Protein 4LUK (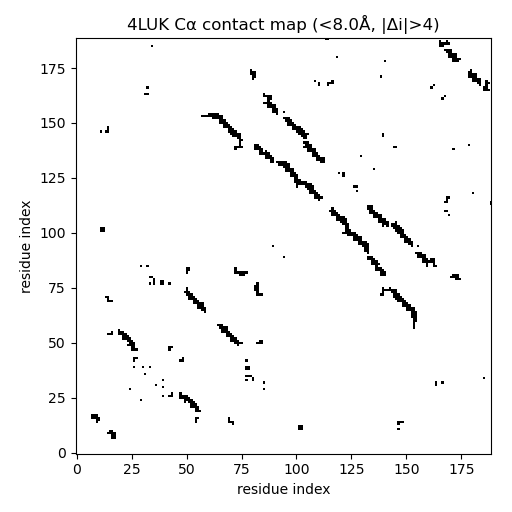pdb70)

Organism: Pyrococcus furiosus (strain ATCC 43587 / DSM 3638 / JCM 8422 / Vc1) (NCBI:txid186497)

Sequence (189 aa):
MYKEPFGVKVDFETGIIEGAKKSVRRLSDMEGYFVDERAWKELVEKEDPVVYEVYAVEQEEKEGDLNFATTVLYPGKVGKEFFFTKGHFHAKLDRAEVYVALKGKGGMLLQTPEGDAKWISMEPGTVVYVPAGWAHRTVNIGDEPFIFLAIYPADAGHDYGTIAEKGFSKIVIEENGEVKVVDNPRWKK

B-factor: mean 33.53, std 36.76, range [10.67, 333.86]

Secondary structure (DSSP, 8-state):
--PPP----B-TTT-PBTTPPEEEEEGGG-TT-SS-HHHHHHHHHHT--EEEEEEEE---S-TT-EEEEEEEE---EETTEEPB---BB-SSTT--EEEEEEESSEEEEEE-TT--EEEEEE-TT-EEEE-TT-EEEEEE-SSS-EEEEEEEETT---B-HHHHHH--SEEEEEETTEEEEEE-TT---

CATH classification: 2.60.120.10

Foldseek 3Di:
DDDDDDDWDADLVQRDIPPFDKDWDWLVNQQQADPPNVLSVVCCVVPRGTQKIKGKDADAADFPDKIKMKMWGAFDASVFFTRKDLKWAFPDQFWKKKKAWRAAWKWKWKAAPVQDIDIGTDHHGDMDIGGGRIIMMMGHPDNGITMMMMMIHNNRHTDSPSCSVANHQWTWGADPRDIDIGGDPSHDD

Radius of gyration: 16.39 Å; Cα contacts (8 Å, |Δi|>4): 456; chains: 1; bounding box: 48×34×36 Å

Solvent-accessible surface area: 10519 Å² total; per-residue (Å²): 205,192,112,140,116,118,77,53,150,37,67,117,111,59,0,79,1,106,88,23,190,113,48,55,49,96,0,47,65,0,128,31,30,2,46,61,100,207,18,33,147,122,39,36,149,176,116,28,21,33,0,12,14,30,11,35,26,100,41,149,133,107,142,71,31,106,11,44,8,0,13,7,0,66,46,24,82,2,36,110,7,12,7,6,18,47,2,26,17,17,63,87,145,94,45,33,12,56,16,40,2,27,78,15,134,1,0,0,2,2,4,26,75,126,9,93,40,117,68,48,62,0,98,81,61,41,90,3,140,0,42,45,27,64,0,2,9,2,1,0,44,16,133,117,40,0,3,4,31,8,52,20,24,11,12,2,31,91,44,92,46,54,3,52,141,90,16,1,12,62,14,5,4,55,54,153,68,99,64,66,53,50,101,15,100,117,48,188,130

Structure (mmCIF, N/CA/C/O backbone):
data_4LUK
#
_entry.id   4LUK
#
_cell.length_a   87.850
_cell.length_b   43.280
_cell.length_c   58.450
_cell.angle_alpha   90.00
_cell.angle_beta   122.90
_cell.angle_gamma   90.00
#
_symmetry.space_group_name_H-M   'C 1 2 1'
#
loop_
_entity.id
_entity.type
_entity.pdbx_description
1 polymer 'Glucose-6-phosphate isomerase'
2 non-polymer 'MANGANESE (II) ION'
3 non-polymer '5-PHOSPHOARABINONIC ACID'
4 non-polymer 1,2-ETHANEDIOL
5 water water
#
loop_
_atom_site.group_PDB
_atom_site.id
_atom_site.type_symbol
_atom_site.label_atom_id
_atom_site.label_alt_id
_atom_site.label_comp_id
_atom_site.label_asym_id
_atom_site.label_entity_id
_atom_site.label_seq_id
_atom_site.pdbx_PDB_ins_code
_atom_site.Cartn_x
_atom_site.Cartn_y
_atom_site.Cartn_z
_atom_site.occupancy
_atom_site.B_iso_or_equiv
_atom_site.auth_seq_id
_atom_site.auth_comp_id
_atom_site.auth_asym_id
_atom_site.auth_atom_id
_atom_site.pdbx_PDB_model_num
ATOM 1 N N . MET A 1 1 ? -20.260 0.861 0.943 1.00 133.01 1 MET A N 1
ATOM 2 C CA . MET A 1 1 ? -18.822 0.525 1.135 1.00 96.27 1 MET A CA 1
ATOM 3 C C . MET A 1 1 ? -17.908 1.628 0.592 1.00 99.36 1 MET A C 1
ATOM 4 O O . MET A 1 1 ? -16.816 1.353 0.095 1.00 142.93 1 MET A O 1
ATOM 9 N N . TYR A 1 2 ? -18.367 2.873 0.689 1.00 39.07 2 TYR A N 1
ATOM 10 C CA . TYR A 1 2 ? -17.572 4.030 0.275 1.00 31.29 2 TYR A CA 1
ATOM 11 C C . TYR A 1 2 ? -17.540 5.093 1.373 1.00 24.10 2 TYR A C 1
ATOM 12 O O . TYR A 1 2 ? -18.579 5.463 1.929 1.00 34.24 2 TYR A O 1
ATOM 21 N N . LYS A 1 3 ? -16.335 5.568 1.680 1.00 21.90 3 LYS A N 1
ATOM 22 C CA . LYS A 1 3 ? -16.138 6.638 2.647 1.00 23.03 3 LYS A CA 1
ATOM 23 C C . LYS A 1 3 ? -16.573 7.956 2.009 1.00 25.67 3 LYS A C 1
ATOM 24 O O . LYS A 1 3 ? -16.461 8.137 0.794 1.00 21.40 3 LYS A O 1
ATOM 30 N N . GLU A 1 4 ? -17.083 8.866 2.829 1.00 20.94 4 GLU A N 1
ATOM 31 C CA . GLU A 1 4 ? -17.570 10.149 2.336 1.00 21.66 4 GLU A CA 1
ATOM 32 C C . GLU A 1 4 ? -16.385 11.088 2.068 1.00 22.93 4 GLU A C 1
ATOM 33 O O . GLU A 1 4 ? -15.542 11.282 2.946 1.00 22.28 4 GLU A O 1
ATOM 39 N N . PRO A 1 5 ? -16.315 11.673 0.858 1.00 20.44 5 PRO A N 1
ATOM 40 C CA . PRO A 1 5 ? -15.320 12.713 0.615 1.00 18.11 5 PRO A CA 1
ATOM 41 C C . PRO A 1 5 ? -15.598 13.940 1.471 1.00 16.69 5 PRO A C 1
ATOM 42 O O . PRO A 1 5 ? -16.745 14.179 1.864 1.00 19.84 5 PRO A O 1
ATOM 46 N N . PHE A 1 6 ? -14.560 14.712 1.764 1.00 15.66 6 PHE A N 1
ATOM 47 C CA . PHE A 1 6 ? -14.745 15.943 2.515 1.00 17.86 6 PHE A CA 1
ATOM 48 C C . PHE A 1 6 ? -13.675 16.970 2.191 1.00 20.59 6 PHE A C 1
ATOM 49 O O . PHE A 1 6 ? -12.609 16.638 1.680 1.00 17.64 6 PHE A O 1
ATOM 57 N N . GLY A 1 7 ? -13.997 18.223 2.491 1.00 17.62 7 GLY A N 1
ATOM 58 C CA . GLY A 1 7 ? -13.067 19.333 2.400 1.00 18.66 7 GLY A CA 1
ATOM 59 C C . GLY A 1 7 ? -12.940 19.996 3.758 1.00 19.71 7 GLY A C 1
ATOM 60 O O . GLY A 1 7 ? -13.913 20.085 4.507 1.00 22.48 7 GLY A O 1
ATOM 61 N N . VAL A 1 8 ? -11.731 20.441 4.084 1.00 17.66 8 VAL A N 1
ATOM 62 C CA . VAL A 1 8 ? -11.488 21.178 5.319 1.00 16.78 8 VAL A CA 1
ATOM 63 C C . VAL A 1 8 ? -10.592 22.376 5.010 1.00 17.18 8 VAL A C 1
ATOM 64 O O . VAL A 1 8 ? -9.745 22.308 4.121 1.00 23.10 8 VAL A O 1
ATOM 68 N N . LYS A 1 9 ? -10.797 23.470 5.738 1.00 22.76 9 LYS A N 1
ATOM 69 C CA . LYS A 1 9 ? -10.055 24.701 5.511 1.00 19.68 9 LYS A CA 1
ATOM 70 C C . LYS A 1 9 ? -8.768 24.689 6.336 1.00 20.05 9 LYS A C 1
ATOM 71 O O . LYS A 1 9 ? -8.792 24.419 7.539 1.00 23.72 9 LYS A O 1
ATOM 77 N N . VAL A 1 10 ? -7.652 24.959 5.667 1.00 18.90 10 VAL A N 1
ATOM 78 C CA . VAL A 1 10 ? -6.355 25.133 6.310 1.00 17.92 10 VAL A CA 1
ATOM 79 C C . VAL A 1 10 ? -5.935 26.589 6.116 1.00 19.93 10 VAL A C 1
ATOM 80 O O . VAL A 1 10 ? -5.953 27.103 4.993 1.00 25.79 10 VAL A O 1
ATOM 84 N N . ASP A 1 11 ? -5.568 27.248 7.211 1.00 17.47 11 ASP A N 1
ATOM 85 C CA . ASP A 1 11 ? -5.093 28.623 7.160 1.00 20.76 11 ASP A CA 1
ATOM 86 C C . ASP A 1 11 ? -3.572 28.548 7.003 1.00 19.82 11 ASP A C 1
ATOM 87 O O . ASP A 1 11 ? -2.871 28.100 7.909 1.00 19.90 11 ASP A O 1
ATOM 92 N N . PHE A 1 12 ? -3.078 28.964 5.838 1.00 20.96 12 PHE A N 1
ATOM 93 C CA . PHE A 1 12 ? -1.643 28.914 5.518 1.00 23.27 12 PHE A CA 1
ATOM 94 C C . PHE A 1 12 ? -0.826 29.911 6.339 1.00 22.33 12 PHE A C 1
ATOM 95 O O . PHE A 1 12 ? 0.389 29.771 6.452 1.00 26.32 12 PHE A O 1
ATOM 103 N N . GLU A 1 13 ? -1.490 30.918 6.899 1.00 18.48 13 GLU A N 1
ATOM 104 C CA . GLU A 1 13 ? -0.817 31.941 7.702 1.00 23.28 13 GLU A CA 1
ATOM 105 C C . GLU A 1 13 ? -0.545 31.469 9.133 1.00 22.18 13 GLU A C 1
ATOM 106 O O . GLU A 1 13 ? 0.423 31.907 9.760 1.00 27.62 13 GLU A O 1
ATOM 112 N N . THR A 1 14 ? -1.398 30.575 9.633 1.00 19.73 14 THR A N 1
ATOM 113 C CA . THR A 1 14 ? -1.338 30.110 11.023 1.00 22.72 14 THR A CA 1
ATOM 114 C C . THR A 1 14 ? -1.093 28.612 11.180 1.00 22.21 14 THR A C 1
ATOM 115 O O . THR A 1 14 ? -0.729 28.164 12.267 1.00 23.96 14 THR A O 1
ATOM 119 N N . GLY A 1 15 ? -1.332 27.838 10.123 1.00 20.20 15 GLY A N 1
ATOM 120 C CA . GLY A 1 15 ? -1.220 26.384 10.191 1.00 17.94 15 GLY A CA 1
ATOM 121 C C . GLY A 1 15 ? -2.453 25.696 10.756 1.00 17.47 15 GLY A C 1
ATOM 122 O O . GLY A 1 15 ? -2.520 24.472 10.780 1.00 19.42 15 GLY A O 1
ATOM 123 N N . ILE A 1 16 ? -3.440 26.473 11.198 1.00 17.48 16 ILE A N 1
ATOM 124 C CA . ILE A 1 16 ? -4.607 25.905 11.866 1.00 16.95 16 ILE A CA 1
ATOM 125 C C . ILE A 1 16 ? -5.534 25.220 10.857 1.00 22.03 16 ILE A C 1
ATOM 126 O O . ILE A 1 16 ? -5.943 25.829 9.866 1.00 19.20 16 ILE A O 1
ATOM 131 N N . ILE A 1 17 ? -5.832 23.945 11.105 1.00 19.86 17 ILE A N 1
ATOM 132 C CA . ILE A 1 17 ? -6.846 23.217 10.345 1.00 24.77 17 ILE A CA 1
ATOM 133 C C . ILE A 1 17 ? -8.136 23.279 11.146 1.00 25.65 17 ILE A C 1
ATOM 134 O O . ILE A 1 17 ? -8.168 22.827 12.289 1.00 23.67 17 ILE A O 1
ATOM 139 N N . GLU A 1 18 ? -9.187 23.851 10.555 1.00 30.10 18 GLU A N 1
ATOM 140 C CA . GLU A 1 18 ? -10.475 24.005 11.245 1.00 38.26 18 GLU A CA 1
ATOM 141 C C . GLU A 1 18 ? -11.015 22.653 11.703 1.00 125.96 18 GLU A C 1
ATOM 142 O O . GLU A 1 18 ? -11.038 21.696 10.931 1.00 34.51 18 GLU A O 1
ATOM 148 N N . GLY A 1 19 ? -11.418 22.575 12.969 1.00 57.67 19 GLY A N 1
ATOM 149 C CA . GLY A 1 19 ? -12.027 21.363 13.513 1.00 93.78 19 GLY A CA 1
ATOM 150 C C . GLY A 1 19 ? -11.066 20.294 14.013 1.00 97.06 19 GLY A C 1
ATOM 151 O O . GLY A 1 19 ? -11.494 19.360 14.689 1.00 61.76 19 GLY A O 1
ATOM 152 N N . ALA A 1 20 ? -9.780 20.408 13.683 1.00 41.36 20 ALA A N 1
ATOM 153 C CA . ALA A 1 20 ? -8.776 19.475 14.191 1.00 191.06 20 ALA A CA 1
ATOM 154 C C . ALA A 1 20 ? -8.279 19.959 15.551 1.00 109.63 20 ALA A C 1
ATOM 155 O O . ALA A 1 20 ? -8.135 21.164 15.782 1.00 43.08 20 ALA A O 1
ATOM 157 N N . LYS A 1 21 ? -8.037 19.012 16.455 1.00 30.67 21 LYS A N 1
ATOM 158 C CA . LYS A 1 21 ? -7.530 19.325 17.795 1.00 50.00 21 LYS A CA 1
ATOM 159 C C . LYS A 1 21 ? -6.020 19.585 17.789 1.00 33.50 21 LYS A C 1
ATOM 160 O O . LYS A 1 21 ? -5.245 18.814 17.221 1.00 45.11 21 LYS A O 1
ATOM 166 N N . LYS A 1 22 ? -5.625 20.670 18.453 1.00 28.90 22 LYS A N 1
ATOM 167 C CA . LYS A 1 22 ? -4.232 21.079 18.583 1.00 25.20 22 LYS A CA 1
ATOM 168 C C . LYS A 1 22 ? -3.501 20.129 19.530 1.00 288.09 22 LYS A C 1
ATOM 169 O O . LYS A 1 22 ? -3.853 20.038 20.705 1.00 47.65 22 LYS A O 1
ATOM 175 N N . SER A 1 23 ? -2.511 19.406 19.006 1.00 32.54 23 SER A N 1
ATOM 176 C CA . SER A 1 23 ? -1.583 18.625 19.835 1.00 23.26 23 SER A CA 1
ATOM 177 C C . SER A 1 23 ? -0.333 19.471 20.084 1.00 19.68 23 SER A C 1
ATOM 178 O O . SER A 1 23 ? 0.286 19.943 19.141 1.00 23.14 23 SER A O 1
ATOM 181 N N . VAL A 1 24 ? 0.025 19.660 21.355 1.00 22.57 24 VAL A N 1
ATOM 182 C CA . VAL A 1 24 ? 1.082 20.598 21.746 1.00 22.50 24 VAL A CA 1
ATOM 183 C C . VAL A 1 24 ? 2.306 19.869 22.294 1.00 22.50 24 VAL A C 1
ATOM 184 O O . VAL A 1 24 ? 2.183 19.022 23.177 1.00 25.92 24 VAL A O 1
ATOM 188 N N . ARG A 1 25 ? 3.482 20.193 21.753 1.00 17.40 25 ARG A N 1
ATOM 189 C CA . ARG A 1 25 ? 4.744 19.638 22.236 1.00 22.99 25 ARG A CA 1
ATOM 190 C C . ARG A 1 25 ? 5.564 20.739 22.909 1.00 14.12 25 ARG A C 1
ATOM 191 O O . ARG A 1 25 ? 6.093 21.636 22.239 1.00 16.02 25 ARG A O 1
ATOM 199 N N . ARG A 1 26 ? 5.650 20.670 24.239 1.00 17.64 26 ARG A N 1
ATOM 200 C CA . ARG A 1 26 ? 6.459 21.609 25.021 1.00 16.84 26 ARG A CA 1
ATOM 201 C C . ARG A 1 26 ? 7.877 21.079 25.140 1.00 15.22 26 ARG A C 1
ATOM 202 O O . ARG A 1 26 ? 8.121 19.896 24.934 1.00 15.30 26 ARG A O 1
ATOM 210 N N . LEU A 1 27 ? 8.806 21.947 25.509 1.00 16.02 27 LEU A N 1
ATOM 211 C CA . LEU A 1 27 ? 10.204 21.556 25.652 1.00 14.82 27 LEU A CA 1
ATOM 212 C C . LEU A 1 27 ? 10.341 20.433 26.684 1.00 12.77 27 LEU A C 1
ATOM 213 O O . LEU A 1 27 ? 11.165 19.510 26.525 1.00 16.49 27 LEU A O 1
ATOM 218 N N . SER A 1 28 ? 9.499 20.484 27.715 1.00 15.32 28 SER A N 1
ATOM 219 C CA . SER A 1 28 ? 9.496 19.463 28.759 1.00 14.83 28 SER A CA 1
ATOM 220 C C . SER A 1 28 ? 9.078 18.084 28.245 1.00 15.33 28 SER A C 1
ATOM 221 O O . SER A 1 28 ? 9.337 17.073 28.901 1.00 22.28 28 SER A O 1
ATOM 224 N N . ASP A 1 29 ? 8.426 18.045 27.080 1.00 16.45 29 ASP A N 1
ATOM 225 C CA . ASP A 1 29 ? 8.049 16.791 26.432 1.00 17.67 29 ASP A CA 1
ATOM 226 C C . ASP A 1 29 ? 9.191 16.205 25.600 1.00 19.09 29 ASP A C 1
ATOM 227 O O . ASP A 1 29 ? 9.012 15.183 24.944 1.00 21.15 29 ASP A O 1
ATOM 232 N N . MET A 1 30 ? 10.362 16.844 25.630 1.00 15.07 30 MET A N 1
ATOM 233 C CA . MET A 1 30 ? 11.474 16.469 24.764 1.00 18.63 30 MET A CA 1
ATOM 234 C C . MET A 1 30 ? 12.765 16.247 25.554 1.00 19.92 30 MET A C 1
ATOM 235 O O . MET A 1 30 ? 13.857 16.605 25.096 1.00 18.04 30 MET A O 1
ATOM 240 N N . GLU A 1 31 ? 12.649 15.623 26.724 1.00 18.15 31 GLU A N 1
ATOM 241 C CA . GLU A 1 31 ? 13.833 15.285 27.509 1.00 18.16 31 GLU A CA 1
ATOM 242 C C . GLU A 1 31 ? 14.708 14.307 26.720 1.00 18.84 31 GLU A C 1
ATOM 243 O O . GLU A 1 31 ? 14.202 13.370 26.101 1.00 19.56 31 GLU A O 1
ATOM 249 N N . GLY A 1 32 ? 16.016 14.552 26.727 1.00 20.61 32 GLY A N 1
ATOM 250 C CA . GLY A 1 32 ? 16.979 13.670 26.070 1.00 28.46 32 GLY A CA 1
ATOM 251 C C . GLY A 1 32 ? 17.101 13.850 24.566 1.00 20.26 32 GLY A C 1
ATOM 252 O O . GLY A 1 32 ? 17.743 13.040 23.899 1.00 30.94 32 GLY A O 1
ATOM 253 N N . TYR A 1 33 ? 16.508 14.916 24.031 1.00 16.87 33 TYR A N 1
ATOM 254 C CA . TYR A 1 33 ? 16.528 15.176 22.584 1.00 18.28 33 TYR A CA 1
ATOM 255 C C . TYR A 1 33 ? 17.626 16.135 22.150 1.00 15.71 33 TYR A C 1
ATOM 256 O O . TYR A 1 33 ? 18.194 15.965 21.075 1.00 18.38 33 TYR A O 1
ATOM 265 N N . PHE A 1 34 ? 17.903 17.141 22.978 1.00 19.47 34 PHE A N 1
ATOM 266 C CA . PHE A 1 34 ? 18.894 18.171 22.660 1.00 22.31 34 PHE A CA 1
ATOM 267 C C . PHE A 1 34 ? 20.258 17.866 23.281 1.00 18.25 34 PHE A C 1
ATOM 268 O O . PHE A 1 34 ? 20.353 17.254 24.358 1.00 21.73 34 PHE A O 1
ATOM 276 N N . VAL A 1 35 ? 21.312 18.294 22.590 1.00 21.12 35 VAL A N 1
ATOM 277 C CA . VAL A 1 35 ? 22.686 18.042 23.037 1.00 21.73 35 VAL A CA 1
ATOM 278 C C . VAL A 1 35 ? 22.991 18.719 24.377 1.00 24.24 35 VAL A C 1
ATOM 279 O O . VAL A 1 35 ? 23.558 18.096 25.271 1.00 21.87 35 VAL A O 1
ATOM 283 N N . ASP A 1 36 ? 22.612 19.988 24.510 1.00 20.47 36 ASP A N 1
ATOM 284 C CA . ASP A 1 36 ? 22.902 20.754 25.726 1.00 17.25 36 ASP A CA 1
ATOM 285 C C . ASP A 1 36 ? 21.805 20.521 26.765 1.00 19.07 36 ASP A C 1
ATOM 286 O O . ASP A 1 36 ? 20.811 21.249 26.822 1.00 18.90 36 ASP A O 1
ATOM 291 N N . GLU A 1 37 ? 21.995 19.496 27.589 1.00 18.40 37 GLU A N 1
ATOM 292 C CA . GLU A 1 37 ? 20.988 19.107 28.580 1.00 21.58 37 GLU A CA 1
ATOM 293 C C . GLU A 1 37 ? 20.833 20.153 29.682 1.00 19.03 37 GLU A C 1
ATOM 294 O O . GLU A 1 37 ? 19.735 20.339 30.218 1.00 19.78 37 GLU A O 1
ATOM 300 N N . ARG A 1 38 ? 21.928 20.833 30.019 1.00 19.53 38 ARG A N 1
ATOM 301 C CA . ARG A 1 38 ? 21.884 21.919 31.005 1.00 23.70 38 ARG A CA 1
ATOM 302 C C . ARG A 1 38 ? 21.047 23.095 30.502 1.00 19.87 38 ARG A C 1
ATOM 303 O O . ARG A 1 38 ? 20.256 23.667 31.252 1.00 21.71 38 ARG A O 1
ATOM 311 N N . ALA A 1 39 ? 21.212 23.433 29.226 1.00 20.22 39 ALA A N 1
ATOM 312 C CA . ALA A 1 39 ? 20.404 24.473 28.592 1.00 17.65 39 ALA A CA 1
ATOM 313 C C . ALA A 1 39 ? 18.936 24.052 28.523 1.00 19.10 39 ALA A C 1
ATOM 314 O O . ALA A 1 39 ? 18.040 24.864 28.730 1.00 19.46 39 ALA A O 1
ATOM 316 N N . TRP A 1 40 ? 18.701 22.776 28.233 1.00 17.12 40 TRP A N 1
ATOM 317 C CA . TRP A 1 40 ? 17.343 22.231 28.200 1.00 18.72 40 TRP A CA 1
ATOM 318 C C . TRP A 1 40 ? 16.665 22.387 29.560 1.00 16.65 40 TRP A C 1
ATOM 319 O O . TRP A 1 40 ? 15.547 22.893 29.649 1.00 16.56 40 TRP A O 1
ATOM 330 N N . LYS A 1 41 ? 17.350 21.942 30.612 1.00 18.67 41 LYS A N 1
ATOM 331 C CA . LYS A 1 41 ? 16.816 22.012 31.973 1.00 20.33 41 LYS A CA 1
ATOM 332 C C . LYS A 1 41 ? 16.506 23.456 32.364 1.00 19.61 41 LYS A C 1
ATOM 333 O O . LYS A 1 41 ? 15.440 23.743 32.901 1.00 22.48 41 LYS A O 1
ATOM 339 N N . GLU A 1 42 ? 17.448 24.351 32.079 1.00 19.68 42 GLU A N 1
ATOM 340 C CA . GLU A 1 42 ? 17.314 25.776 32.361 1.00 20.42 42 GLU A CA 1
ATOM 341 C C . GLU A 1 42 ? 16.084 26.396 31.687 1.00 19.73 42 GLU A C 1
ATOM 342 O O . GLU A 1 42 ? 15.319 27.133 32.323 1.00 20.66 42 GLU A O 1
ATOM 348 N N . LEU A 1 43 ? 15.891 26.090 30.405 1.00 16.15 43 LEU A N 1
ATOM 349 C CA . LEU A 1 43 ? 14.794 26.676 29.641 1.00 17.78 43 LEU A CA 1
ATOM 350 C C . LEU A 1 43 ? 13.454 26.080 30.056 1.00 20.63 43 LEU A C 1
ATOM 351 O O . LEU A 1 43 ? 12.453 26.791 30.088 1.00 17.26 43 LEU A O 1
ATOM 356 N N . VAL A 1 44 ? 13.433 24.787 30.380 1.00 15.42 44 VAL A N 1
ATOM 357 C CA . VAL A 1 44 ? 12.224 24.162 30.924 1.00 14.86 44 VAL A CA 1
ATOM 358 C C . VAL A 1 44 ? 11.839 24.816 32.265 1.00 15.02 44 VAL A C 1
ATOM 359 O O . VAL A 1 44 ? 10.679 25.176 32.487 1.00 16.68 44 VAL A O 1
ATOM 363 N N . GLU A 1 45 ? 12.819 24.973 33.149 1.00 16.36 45 GLU A N 1
ATOM 364 C CA . GLU A 1 45 ? 12.580 25.582 34.456 1.00 19.43 45 GLU A CA 1
ATOM 365 C C . GLU A 1 45 ? 12.026 27.007 34.325 1.00 20.48 45 GLU A C 1
ATOM 366 O O . GLU A 1 45 ? 11.038 27.367 34.981 1.00 17.20 45 GLU A O 1
ATOM 372 N N . LYS A 1 46 ? 12.649 27.798 33.458 1.00 18.76 46 LYS A N 1
ATOM 373 C CA . LYS A 1 46 ? 12.349 29.224 33.350 1.00 19.66 46 LYS A CA 1
ATOM 374 C C . LYS A 1 46 ? 11.031 29.502 32.628 1.00 21.91 46 LYS A C 1
ATOM 375 O O . LYS A 1 46 ? 10.337 30.458 32.958 1.00 23.35 46 LYS A O 1
ATOM 381 N N . GLU A 1 47 ? 10.688 28.656 31.659 1.00 18.43 47 GLU A N 1
ATOM 382 C CA . GLU A 1 47 ? 9.581 28.946 30.748 1.00 21.36 47 GLU A CA 1
ATOM 383 C C . GLU A 1 47 ? 8.813 27.707 30.277 1.00 17.78 47 GLU A C 1
ATOM 384 O O . GLU A 1 47 ? 7.576 27.721 30.228 1.00 21.62 47 GLU A O 1
ATOM 390 N N . ASP A 1 48 ? 9.545 26.654 29.919 1.00 21.37 48 ASP A N 1
ATOM 391 C CA . ASP A 1 48 ? 8.976 25.476 29.261 1.00 16.66 48 ASP A CA 1
ATOM 392 C C . ASP A 1 48 ? 8.099 25.876 28.062 1.00 14.56 48 ASP A C 1
ATOM 393 O O . ASP A 1 48 ? 6.878 25.675 28.072 1.00 16.79 48 ASP A O 1
ATOM 398 N N . PRO A 1 49 ? 8.719 26.486 27.042 1.00 15.87 49 PRO A N 1
ATOM 399 C CA . PRO A 1 49 ? 7.970 26.959 25.881 1.00 20.19 49 PRO A CA 1
ATOM 400 C C . PRO A 1 49 ? 7.422 25.839 25.008 1.00 16.89 49 PRO A C 1
ATOM 401 O O . PRO A 1 49 ? 7.928 24.708 25.025 1.00 16.87 49 PRO A O 1
ATOM 405 N N . VAL A 1 50 ? 6.385 26.167 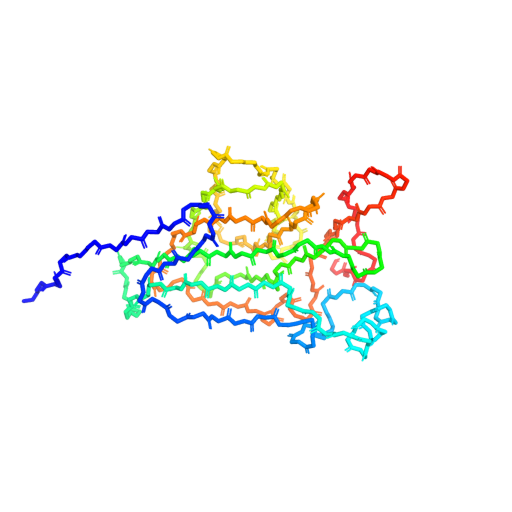24.243 1.00 19.54 50 VAL A N 1
ATOM 406 C CA . VAL A 1 50 ? 5.907 25.282 23.188 1.00 13.69 50 VAL A CA 1
ATOM 407 C C . VAL A 1 50 ? 6.982 25.249 22.103 1.00 14.15 50 VAL A C 1
ATOM 408 O O . VAL A 1 50 ? 7.445 26.304 21.639 1.00 16.90 50 VAL A O 1
ATOM 412 N N . VAL A 1 51 ? 7.412 24.042 21.740 1.00 14.21 51 VAL A N 1
ATOM 413 C CA . VAL A 1 51 ? 8.365 23.857 20.647 1.00 13.96 51 VAL A CA 1
ATOM 414 C C . VAL A 1 51 ? 7.584 23.722 19.334 1.00 17.40 51 VAL A C 1
ATOM 415 O O . VAL A 1 51 ? 7.905 24.367 18.342 1.00 17.30 51 VAL A O 1
ATOM 419 N N . TYR A 1 52 ? 6.536 22.907 19.339 1.00 13.83 52 TYR A N 1
ATOM 420 C CA . TYR A 1 52 ? 5.671 22.802 18.167 1.00 15.65 52 TYR A CA 1
ATOM 421 C C . TYR A 1 52 ? 4.262 22.317 18.466 1.00 12.60 52 TYR A C 1
ATOM 422 O O . TYR A 1 52 ? 4.008 21.674 19.492 1.00 17.30 52 TYR A O 1
ATOM 431 N N . GLU A 1 53 ? 3.359 22.648 17.545 1.00 16.16 53 GLU A N 1
ATOM 432 C CA . GLU A 1 53 ? 1.963 22.227 17.596 1.00 17.63 53 GLU A CA 1
ATOM 433 C C . GLU A 1 53 ? 1.641 21.494 16.299 1.00 12.72 53 GLU A C 1
ATOM 434 O O . GLU A 1 53 ? 2.137 21.861 15.236 1.00 16.59 53 GLU A O 1
ATOM 440 N N . VAL A 1 54 ? 0.812 20.458 16.400 1.00 15.49 54 VAL A N 1
ATOM 441 C CA . VAL A 1 54 ? 0.376 19.694 15.238 1.00 12.41 54 VAL A CA 1
ATOM 442 C C . VAL A 1 54 ? -1.158 19.683 15.152 1.00 14.48 54 VAL A C 1
ATOM 443 O O . VAL A 1 54 ? -1.837 19.519 16.164 1.00 18.05 54 VAL A O 1
ATOM 447 N N . TYR A 1 55 ? -1.679 19.871 13.939 1.00 16.10 55 TYR A N 1
ATOM 448 C CA . TYR A 1 55 ? -3.107 19.718 13.649 1.00 14.37 55 TYR A CA 1
ATOM 449 C C . TYR A 1 55 ? -3.218 18.578 12.642 1.00 14.87 55 TYR A C 1
ATOM 450 O O . TYR A 1 55 ? -2.725 18.697 11.527 1.00 19.03 55 TYR A O 1
ATOM 459 N N . ALA A 1 56 ? -3.851 17.475 13.035 1.00 14.54 56 ALA A N 1
ATOM 460 C CA . ALA A 1 56 ? -3.865 16.273 12.204 1.00 15.61 56 ALA A CA 1
ATOM 461 C C . ALA A 1 56 ? -5.282 15.867 11.831 1.00 14.77 56 ALA A C 1
ATOM 462 O O . ALA A 1 56 ? -6.201 15.926 12.655 1.00 19.93 56 ALA A O 1
ATOM 464 N N . VAL A 1 57 ? -5.433 15.457 10.571 1.00 17.56 57 VAL A N 1
ATOM 465 C CA . VAL A 1 57 ? -6.674 14.891 10.058 1.00 15.58 57 VAL A CA 1
ATOM 466 C C . VAL A 1 57 ? -6.328 13.493 9.575 1.00 14.98 57 VAL A C 1
ATOM 467 O O . VAL A 1 57 ? -5.753 13.311 8.492 1.00 18.07 57 VAL A O 1
ATOM 471 N N . GLU A 1 58 ? -6.655 12.510 10.404 1.00 21.41 58 GLU A N 1
ATOM 472 C CA . GLU A 1 58 ? -6.166 11.153 10.222 1.00 20.55 58 GLU A CA 1
ATOM 473 C C . GLU A 1 58 ? -7.296 10.145 10.032 1.00 20.11 58 GLU A C 1
ATOM 474 O O . GLU A 1 58 ? -8.373 10.258 10.637 1.00 21.66 58 GLU A O 1
ATOM 480 N N . GLN A 1 59 ? -7.046 9.183 9.150 1.00 20.65 59 GLN A N 1
ATOM 481 C CA . GLN A 1 59 ? -7.985 8.107 8.884 1.00 23.46 59 GLN A CA 1
ATOM 482 C C . GLN A 1 59 ? -7.565 6.881 9.664 1.00 19.44 59 GLN A C 1
ATOM 483 O O . GLN A 1 59 ? -6.439 6.784 10.141 1.00 26.03 59 GLN A O 1
ATOM 489 N N . GLU A 1 60 ? -8.489 5.947 9.811 1.00 20.90 60 GLU A N 1
ATOM 490 C CA . GLU A 1 60 ? -8.173 4.663 10.411 1.00 20.74 60 GLU A CA 1
ATOM 491 C C . GLU A 1 60 ? -7.056 4.013 9.606 1.00 22.98 60 GLU A C 1
ATOM 492 O O . GLU A 1 60 ? -7.012 4.149 8.382 1.00 22.39 60 GLU A O 1
ATOM 498 N N . GLU A 1 61 ? -6.160 3.316 10.303 1.00 22.07 61 GLU A N 1
ATOM 499 C CA . GLU A 1 61 ? -5.072 2.590 9.661 1.00 24.50 61 GLU A CA 1
ATOM 500 C C . GLU A 1 61 ? -5.637 1.656 8.597 1.00 26.18 61 GLU A C 1
ATOM 501 O O . GLU A 1 61 ? -6.396 0.736 8.903 1.00 30.68 61 GLU A O 1
ATOM 507 N N . LYS A 1 62 ? -5.283 1.930 7.346 1.00 23.49 62 LYS A N 1
ATOM 508 C CA . LYS A 1 62 ? -5.741 1.140 6.206 1.00 26.93 62 LYS A CA 1
ATOM 509 C C . LYS A 1 62 ? -4.813 1.393 5.023 1.00 22.87 62 LYS A C 1
ATOM 510 O O . LYS A 1 62 ? -4.488 2.543 4.716 1.00 21.36 62 LYS A O 1
ATOM 516 N N . GLU A 1 63 ? -4.378 0.319 4.373 1.00 23.54 63 GLU A N 1
ATOM 517 C CA . GLU A 1 63 ? -3.491 0.425 3.222 1.00 23.38 63 GLU A CA 1
ATOM 518 C C . GLU A 1 63 ? -4.173 1.231 2.122 1.00 19.01 63 GLU A C 1
ATOM 519 O O . GLU A 1 63 ? -5.348 0.999 1.806 1.00 20.42 63 GLU A O 1
ATOM 525 N N . GLY A 1 64 ? -3.439 2.185 1.554 1.00 20.07 64 GLY A N 1
ATOM 526 C CA . GLY A 1 64 ? -3.969 3.005 0.469 1.00 17.56 64 GLY A CA 1
ATOM 527 C C . GLY A 1 64 ? -4.583 4.337 0.871 1.00 19.03 64 GLY A C 1
ATOM 528 O O . GLY A 1 64 ? -4.784 5.212 0.019 1.00 16.99 64 GLY A O 1
ATOM 529 N N . ASP A 1 65 ? -4.877 4.498 2.160 1.00 15.28 65 ASP A N 1
ATOM 530 C CA . ASP A 1 65 ? -5.513 5.718 2.666 1.00 17.75 65 ASP A CA 1
ATOM 531 C C . ASP A 1 65 ? -4.439 6.724 3.033 1.00 13.34 65 ASP A C 1
ATOM 532 O O . ASP A 1 65 ? -3.277 6.370 3.204 1.00 16.69 65 ASP A O 1
ATOM 537 N N . LEU A 1 66 ? -4.844 7.982 3.147 1.00 13.14 66 LEU A N 1
ATOM 538 C CA . LEU A 1 66 ? -3.916 9.085 3.379 1.00 15.32 66 LEU A CA 1
ATOM 539 C C . LEU A 1 66 ? -4.340 9.950 4.555 1.00 14.35 66 LEU A C 1
ATOM 540 O O . LEU A 1 66 ? -5.528 10.239 4.739 1.00 15.97 66 LEU A O 1
ATOM 545 N N . ASN A 1 67 ? -3.350 10.345 5.351 1.00 16.27 67 ASN A N 1
ATOM 546 C CA . ASN A 1 67 ? -3.516 11.347 6.393 1.00 14.26 67 ASN A CA 1
ATOM 547 C C . ASN A 1 67 ? -2.878 12.651 5.967 1.00 12.48 67 ASN A C 1
ATOM 548 O O . ASN A 1 67 ? -2.018 12.666 5.087 1.00 14.30 67 ASN A O 1
ATOM 553 N N . PHE A 1 68 ? -3.291 13.746 6.597 1.00 13.19 68 PHE A N 1
ATOM 554 C CA . PHE A 1 68 ? -2.548 14.984 6.467 1.00 13.66 68 PHE A CA 1
ATOM 555 C C . PHE A 1 68 ? -2.533 15.748 7.780 1.00 11.98 68 PHE A C 1
ATOM 556 O O . PHE A 1 68 ? -3.402 15.569 8.640 1.00 13.41 68 PHE A O 1
ATOM 564 N N . ALA A 1 69 ? -1.521 16.592 7.936 1.00 14.19 69 ALA A N 1
ATOM 565 C CA . ALA A 1 69 ? -1.330 17.318 9.177 1.00 12.81 69 ALA A CA 1
ATOM 566 C C . ALA A 1 69 ? -0.450 18.527 8.951 1.00 11.14 69 ALA A C 1
ATOM 567 O O . ALA A 1 69 ? 0.522 18.466 8.199 1.00 13.95 69 ALA A O 1
ATOM 569 N N . THR A 1 70 ? -0.768 19.615 9.638 1.00 13.26 70 THR A N 1
ATOM 570 C CA . THR A 1 70 ? 0.127 20.761 9.687 1.00 12.48 70 THR A CA 1
ATOM 571 C C . THR A 1 70 ? 0.921 20.759 10.987 1.00 12.13 70 THR A C 1
ATOM 572 O O . THR A 1 70 ? 0.457 20.260 12.014 1.00 14.37 70 THR A O 1
ATOM 576 N N . THR A 1 71 ? 2.125 21.321 10.913 1.00 13.77 71 THR A N 1
ATOM 577 C CA . THR A 1 71 ? 2.944 21.579 12.086 1.00 13.98 71 THR A CA 1
ATOM 578 C C . THR A 1 71 ? 3.271 23.058 12.118 1.00 20.63 71 THR A C 1
ATOM 579 O O . THR A 1 71 ? 3.578 23.650 11.082 1.00 14.87 71 THR A O 1
ATOM 583 N N . VAL A 1 72 ? 3.211 23.634 13.315 1.00 13.13 72 VAL A N 1
ATOM 584 C CA . VAL A 1 72 ? 3.693 24.986 13.567 1.00 15.28 72 VAL A CA 1
ATOM 585 C C . VAL A 1 72 ? 4.901 24.798 14.473 1.00 13.60 72 VAL A C 1
ATOM 586 O O . VAL A 1 72 ? 4.751 24.495 15.655 1.00 16.11 72 VAL A O 1
ATOM 590 N N . LEU A 1 73 ? 6.091 24.950 13.898 1.00 14.68 73 LEU A N 1
ATOM 591 C CA . LEU A 1 73 ? 7.341 24.783 14.640 1.00 15.39 73 LEU A CA 1
ATOM 592 C C . LEU A 1 73 ? 7.835 26.168 15.034 1.00 14.90 73 LEU A C 1
ATOM 593 O O . LEU A 1 73 ? 8.210 26.981 14.185 1.00 16.70 73 LEU A O 1
ATOM 598 N N . TYR A 1 74 ? 7.813 26.435 16.335 1.00 15.64 74 TYR A N 1
ATOM 599 C CA . TYR A 1 74 ? 8.092 27.769 16.849 1.00 19.75 74 TYR A CA 1
ATOM 600 C C . TYR A 1 74 ? 9.586 28.060 16.830 1.00 16.28 74 TYR A C 1
ATOM 601 O O . TYR A 1 74 ? 10.397 27.131 16.870 1.00 16.45 74 TYR A O 1
ATOM 610 N N . PRO A 1 75 ? 9.955 29.348 16.735 1.00 19.43 75 PRO A N 1
ATOM 611 C CA . PRO A 1 75 ? 11.364 29.700 16.708 1.00 20.20 75 PRO A CA 1
ATOM 612 C C . PRO A 1 75 ? 11.989 29.599 18.097 1.00 16.75 75 PRO A C 1
ATOM 613 O O . PRO A 1 75 ? 11.327 29.858 19.102 1.00 20.49 75 PRO A O 1
ATOM 617 N N . GLY A 1 76 ? 13.253 29.198 18.145 1.00 18.18 76 GLY A N 1
ATOM 618 C CA . GLY A 1 76 ? 13.960 29.105 19.411 1.00 16.55 76 GLY A CA 1
ATOM 619 C C . GLY A 1 76 ? 15.221 28.284 19.303 1.00 16.43 76 GLY A C 1
ATOM 620 O O . GLY A 1 76 ? 15.478 27.659 18.271 1.00 18.95 76 GLY A O 1
ATOM 621 N N . LYS A 1 77 ? 16.009 28.305 20.376 1.00 20.24 77 LYS A N 1
ATOM 622 C CA . LYS A 1 77 ? 17.214 27.492 20.480 1.00 18.71 77 LYS A CA 1
ATOM 623 C C . LYS A 1 77 ? 17.318 26.877 21.868 1.00 17.97 77 LYS A C 1
ATOM 624 O O . LYS A 1 77 ? 16.856 27.459 22.849 1.00 20.33 77 LYS A O 1
ATOM 630 N N . VAL A 1 78 ? 17.903 25.685 21.926 1.00 16.96 78 VAL A N 1
ATOM 631 C CA . VAL A 1 78 ? 18.348 25.077 23.174 1.00 19.90 78 VAL A CA 1
ATOM 632 C C . VAL A 1 78 ? 19.875 25.051 23.081 1.00 23.08 78 VAL A C 1
ATOM 633 O O . VAL A 1 78 ? 20.453 24.238 22.357 1.00 20.62 78 VAL A O 1
ATOM 637 N N . GLY A 1 79 ? 20.524 25.968 23.788 1.00 22.37 79 GLY A N 1
ATOM 638 C CA . GLY A 1 79 ? 21.950 26.186 23.591 1.00 29.39 79 GLY A CA 1
ATOM 639 C C . GLY A 1 79 ? 22.172 26.674 22.170 1.00 24.19 79 GLY A C 1
ATOM 640 O O . GLY A 1 79 ? 21.583 27.675 21.769 1.00 28.32 79 GLY A O 1
ATOM 641 N N . LYS A 1 80 ? 22.994 25.954 21.406 1.00 28.69 80 LYS A N 1
ATOM 642 C CA . LYS A 1 80 ? 23.279 26.306 20.009 1.00 33.43 80 LYS A CA 1
ATOM 643 C C . LYS A 1 80 ? 22.266 25.711 19.021 1.00 23.03 80 LYS A C 1
ATOM 644 O O . LYS A 1 80 ? 22.178 26.166 17.880 1.00 26.65 80 LYS A O 1
ATOM 650 N N . GLU A 1 81 ? 21.516 24.700 19.464 1.00 23.97 81 GLU A N 1
ATOM 651 C CA . GLU A 1 81 ? 20.620 23.932 18.593 1.00 20.44 81 GLU A CA 1
ATOM 652 C C . GLU A 1 81 ? 19.269 24.604 18.379 1.00 15.57 81 GLU A C 1
ATOM 653 O O . GLU A 1 81 ? 18.577 24.934 19.341 1.00 19.60 81 GLU A O 1
ATOM 659 N N . PHE A 1 82 ? 18.874 24.744 17.111 1.00 17.10 82 PHE A N 1
ATOM 660 C CA . PHE A 1 82 ? 17.550 25.261 16.770 1.00 15.33 82 PHE A CA 1
ATOM 661 C C . PHE A 1 82 ? 16.444 24.310 17.218 1.00 16.13 82 PHE A C 1
ATOM 662 O O . PHE A 1 82 ? 16.628 23.095 17.223 1.00 17.36 82 PHE A O 1
ATOM 670 N N . PHE A 1 83 ? 15.299 24.875 17.594 1.00 15.62 83 PHE A N 1
ATOM 671 C CA . PHE A 1 83 ? 14.088 24.094 17.868 1.00 16.13 83 PHE A CA 1
ATOM 672 C C . PHE A 1 83 ? 13.795 23.148 16.708 1.00 14.40 83 PHE A C 1
ATOM 673 O O . PHE A 1 83 ? 13.932 23.507 15.528 1.00 14.22 83 PHE A O 1
ATOM 681 N N . PHE A 1 84 ? 13.396 21.933 17.051 1.00 14.86 84 PHE A N 1
ATOM 682 C CA . PHE A 1 84 ? 13.078 20.929 16.049 1.00 16.05 84 PHE A CA 1
ATOM 683 C C . PHE A 1 84 ? 11.950 20.017 16.508 1.00 15.30 84 PHE A C 1
ATOM 684 O O . PHE A 1 84 ? 11.547 20.053 17.675 1.00 15.87 84 PHE A O 1
ATOM 692 N N . THR A 1 85 ? 11.451 19.195 15.588 1.00 15.14 85 THR A N 1
ATOM 693 C CA . THR A 1 85 ? 10.500 18.145 15.939 1.00 16.76 85 THR A CA 1
ATOM 694 C C . THR A 1 85 ? 11.257 16.929 16.462 1.00 13.02 85 THR A C 1
ATOM 695 O O . THR A 1 85 ? 12.440 16.739 16.158 1.00 16.06 85 THR A O 1
ATOM 699 N N . LYS A 1 86 ? 10.559 16.085 17.215 1.00 12.09 86 LYS A N 1
ATOM 700 C CA . LYS A 1 86 ? 11.175 14.909 17.830 1.00 14.41 86 LYS A CA 1
ATOM 701 C C . LYS A 1 86 ? 11.878 14.053 16.786 1.00 17.84 86 LYS A C 1
ATOM 702 O O . LYS A 1 86 ? 13.016 13.624 16.981 1.00 16.09 86 LYS A O 1
ATOM 708 N N . GLY A 1 87 ? 11.194 13.820 15.670 1.00 15.03 87 GLY A N 1
ATOM 709 C CA . GLY A 1 87 ? 11.733 13.000 14.600 1.00 17.06 87 GLY A CA 1
ATOM 710 C C . GLY A 1 87 ? 11.333 11.550 14.768 1.00 17.63 87 GLY A C 1
ATOM 711 O O . GLY A 1 87 ? 11.237 11.041 15.886 1.00 16.00 87 GLY A O 1
ATOM 712 N N . HIS A 1 88 ? 11.098 10.882 13.644 1.00 12.74 88 HIS A N 1
ATOM 713 C CA . HIS A 1 88 ? 10.738 9.473 13.660 1.00 14.12 88 HIS A CA 1
ATOM 714 C C . HIS A 1 88 ? 11.053 8.825 12.323 1.00 13.06 88 HIS A C 1
ATOM 715 O O . HIS A 1 88 ? 11.147 9.500 11.297 1.00 16.67 88 HIS A O 1
ATOM 722 N N . PHE A 1 89 ? 11.231 7.511 12.365 1.00 13.37 89 PHE A N 1
ATOM 723 C CA . PHE A 1 89 ? 11.058 6.658 11.203 1.00 16.23 89 PHE A CA 1
ATOM 724 C C . PHE A 1 89 ? 9.587 6.298 11.135 1.00 14.58 89 PHE A C 1
ATOM 725 O O . PHE A 1 89 ? 8.864 6.383 12.131 1.00 15.40 89 PHE A O 1
ATOM 733 N N . HIS A 1 90 ? 9.144 5.864 9.969 1.00 16.20 90 HIS A N 1
ATOM 734 C CA . HIS A 1 90 ? 7.858 5.190 9.890 1.00 13.91 90 HIS A CA 1
ATOM 735 C C . HIS A 1 90 ? 8.029 3.743 10.327 1.00 14.08 90 HIS A C 1
ATOM 736 O O . HIS A 1 90 ? 9.115 3.172 10.206 1.00 21.44 90 HIS A O 1
ATOM 743 N N . ALA A 1 91 ? 6.964 3.178 10.887 1.00 14.79 91 ALA A N 1
ATOM 744 C CA . ALA A 1 91 ? 6.978 1.786 11.338 1.00 18.33 91 ALA A CA 1
ATOM 745 C C . ALA A 1 91 ? 7.109 0.826 10.149 1.00 19.57 91 ALA A C 1
ATOM 746 O O . ALA A 1 91 ? 7.812 -0.190 10.229 1.00 24.31 91 ALA A O 1
ATOM 748 N N . LYS A 1 92 ? 6.417 1.151 9.059 1.00 18.29 92 LYS A N 1
ATOM 749 C CA . LYS A 1 92 ? 6.546 0.419 7.798 1.00 23.98 92 LYS A CA 1
ATOM 750 C C . LYS A 1 92 ? 7.723 0.984 7.003 1.00 21.55 92 LYS A C 1
ATOM 751 O O . LYS A 1 92 ? 7.850 2.206 6.835 1.00 23.05 92 LYS A O 1
ATOM 757 N N . LEU A 1 93 ? 8.569 0.079 6.516 1.00 24.56 93 LEU A N 1
ATOM 758 C CA . LEU A 1 93 ? 9.818 0.436 5.832 1.00 24.57 93 LEU A CA 1
ATOM 759 C C . LEU A 1 93 ? 9.607 0.900 4.391 1.00 25.39 93 LEU A C 1
ATOM 760 O O . LEU A 1 93 ? 10.547 1.382 3.755 1.00 24.16 93 LEU A O 1
ATOM 765 N N . ASP A 1 94 ? 8.389 0.728 3.878 1.00 22.68 94 ASP A N 1
ATOM 766 C CA . ASP A 1 94 ? 8.058 1.070 2.497 1.00 24.07 94 ASP A CA 1
ATOM 767 C C . ASP A 1 94 ? 6.904 2.071 2.458 1.00 24.01 94 ASP A C 1
ATOM 768 O O . ASP A 1 94 ? 5.894 1.834 1.799 1.00 24.07 94 ASP A O 1
ATOM 773 N N . ARG A 1 95 ? 7.047 3.174 3.189 1.00 19.29 95 ARG A N 1
ATOM 774 C CA . ARG A 1 95 ? 6.055 4.260 3.173 1.00 18.26 95 ARG A CA 1
ATOM 775 C C . ARG A 1 95 ? 6.736 5.621 3.128 1.00 15.62 95 ARG A C 1
ATOM 776 O O . ARG A 1 95 ? 7.449 6.011 4.065 1.00 16.68 95 ARG A O 1
ATOM 784 N N . ALA A 1 96 ? 6.510 6.328 2.025 1.00 16.28 96 ALA A N 1
ATOM 785 C CA . ALA A 1 96 ? 7.053 7.661 1.803 1.00 14.26 96 ALA A CA 1
ATOM 786 C C . ALA A 1 96 ? 6.121 8.733 2.371 1.00 14.82 96 ALA A C 1
ATOM 787 O O . ALA A 1 96 ? 5.068 8.425 2.931 1.00 16.69 96 ALA A O 1
ATOM 789 N N . GLU A 1 97 ? 6.518 9.992 2.230 1.00 15.95 97 GLU A N 1
ATOM 790 C CA . GLU A 1 97 ? 5.727 11.109 2.714 1.00 14.08 97 GLU A CA 1
ATOM 791 C C . GLU A 1 97 ? 6.071 12.358 1.907 1.00 15.38 97 GLU A C 1
ATOM 792 O O . GLU A 1 97 ? 7.168 12.460 1.353 1.00 13.55 97 GLU A O 1
ATOM 798 N N . VAL A 1 98 ? 5.118 13.284 1.820 1.00 13.10 98 VAL A N 1
ATOM 799 C CA . VAL A 1 98 ? 5.329 14.552 1.121 1.00 12.67 98 VAL A CA 1
ATOM 800 C C . VAL A 1 98 ? 5.006 15.709 2.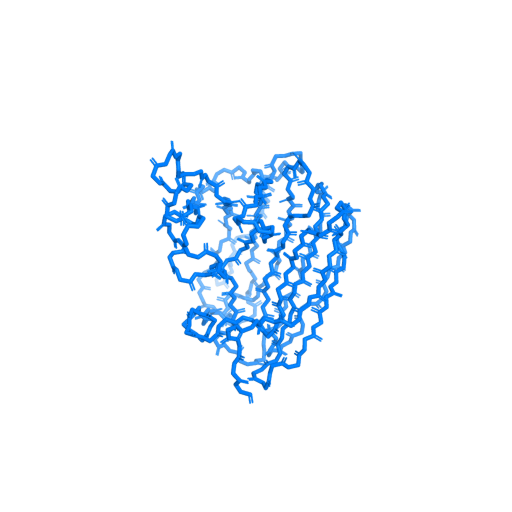059 1.00 13.52 98 VAL A C 1
ATOM 801 O O . VAL A 1 98 ? 3.956 15.718 2.705 1.00 14.21 98 VAL A O 1
ATOM 805 N N . TYR A 1 99 ? 5.939 16.657 2.149 1.00 14.14 99 TYR A N 1
ATOM 806 C CA . TYR A 1 99 ? 5.771 17.892 2.922 1.00 13.91 99 TYR A CA 1
ATOM 807 C C . TYR A 1 99 ? 5.662 19.100 1.998 1.00 17.04 99 TYR A C 1
ATOM 808 O O . TYR A 1 99 ? 6.341 19.183 0.977 1.00 14.04 99 TYR A O 1
ATOM 817 N N . VAL A 1 100 ? 4.845 20.061 2.405 1.00 12.21 100 VAL A N 1
ATOM 818 C CA . VAL A 1 100 ? 4.683 21.315 1.682 1.00 13.74 100 VAL A CA 1
ATOM 819 C C . VAL A 1 100 ? 4.918 22.458 2.664 1.00 13.82 100 VAL A C 1
ATOM 820 O O . VAL A 1 100 ? 4.119 22.663 3.574 1.00 15.88 100 VAL A O 1
ATOM 824 N N . ALA A 1 101 ? 6.016 23.189 2.477 1.00 14.23 101 ALA A N 1
ATOM 825 C CA . ALA A 1 101 ? 6.332 24.358 3.299 1.00 14.02 101 ALA A CA 1
ATOM 826 C C . ALA A 1 101 ? 5.388 25.520 2.981 1.00 13.67 101 ALA A C 1
ATOM 827 O O . ALA A 1 101 ? 5.190 25.865 1.814 1.00 15.05 101 ALA A O 1
ATOM 829 N N . LEU A 1 102 ? 4.822 26.127 4.023 1.00 16.17 102 LEU A N 1
ATOM 830 C CA . LEU A 1 102 ? 3.845 27.215 3.866 1.00 17.90 102 LEU A CA 1
ATOM 831 C C . LEU A 1 102 ? 4.358 28.564 4.358 1.00 18.01 102 LEU A C 1
ATOM 832 O O . LEU A 1 102 ? 4.103 29.600 3.721 1.00 24.80 102 LEU A O 1
ATOM 837 N N . LYS A 1 103 ? 5.048 28.563 5.499 1.00 15.83 103 LYS A N 1
ATOM 838 C CA . LYS A 1 103 ? 5.480 29.822 6.117 1.00 18.30 103 LYS A CA 1
ATOM 839 C C . LYS A 1 103 ? 6.800 29.662 6.865 1.00 18.03 103 LYS A C 1
ATOM 840 O O . LYS A 1 103 ? 7.093 28.598 7.407 1.00 18.69 103 LYS A O 1
ATOM 846 N N . GLY A 1 104 ? 7.592 30.732 6.885 1.00 21.46 104 GLY A N 1
ATOM 847 C CA . GLY A 1 104 ? 8.824 30.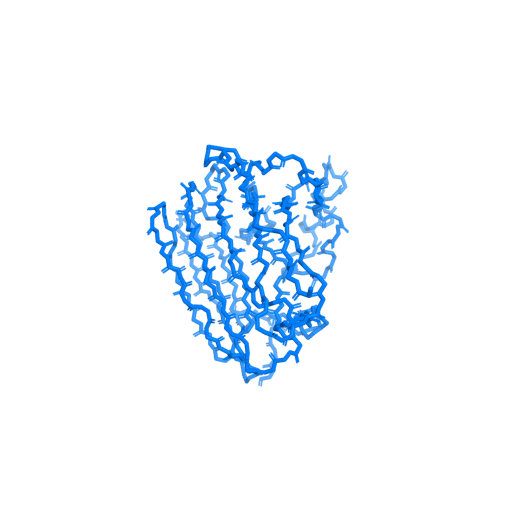772 7.654 1.00 18.79 104 GLY A CA 1
ATOM 848 C C . GLY A 1 104 ? 10.015 30.135 6.961 1.00 21.12 104 GLY A C 1
ATOM 849 O O . GLY A 1 104 ? 9.978 29.849 5.765 1.00 22.15 104 GLY A O 1
ATOM 850 N N . LYS A 1 105 ? 11.072 29.909 7.737 1.00 17.17 105 LYS A N 1
ATOM 851 C CA . LYS A 1 105 ? 12.364 29.472 7.220 1.00 18.26 105 LYS A CA 1
ATOM 852 C C . LYS A 1 105 ? 12.815 28.279 8.050 1.00 15.37 105 LYS A C 1
ATOM 853 O O . LYS A 1 105 ? 12.928 28.364 9.278 1.00 18.11 105 LYS A O 1
ATOM 859 N N . GLY A 1 106 ? 13.051 27.157 7.389 1.00 16.15 106 GLY A N 1
ATOM 860 C CA . GLY A 1 106 ? 13.413 25.943 8.100 1.00 19.57 106 GLY A CA 1
ATOM 861 C C . GLY A 1 106 ? 14.080 24.948 7.189 1.00 19.83 106 GLY A C 1
ATOM 862 O O . GLY A 1 106 ? 14.638 25.307 6.152 1.00 20.49 106 GLY A O 1
ATOM 863 N N . GLY A 1 107 ? 14.016 23.686 7.586 1.00 14.82 107 GLY A N 1
ATOM 864 C CA . GLY A 1 107 ? 14.522 22.621 6.758 1.00 14.09 107 GLY A CA 1
ATOM 865 C C . GLY A 1 107 ? 14.230 21.277 7.367 1.00 14.16 107 GLY A C 1
ATOM 866 O O . GLY A 1 107 ? 13.715 21.190 8.482 1.00 16.66 107 GLY A O 1
ATOM 867 N N . MET A 1 108 ? 14.567 20.233 6.624 1.00 13.88 108 MET A N 1
ATOM 868 C CA . MET A 1 108 ? 14.369 18.872 7.080 1.00 17.05 108 MET A CA 1
ATOM 869 C C . MET A 1 108 ? 15.699 18.137 7.138 1.00 15.08 108 MET A C 1
ATOM 870 O O . MET A 1 108 ? 16.484 18.176 6.187 1.00 15.58 108 MET A O 1
ATOM 875 N N . LEU A 1 109 ? 15.942 17.490 8.273 1.00 15.48 109 LEU A N 1
ATOM 876 C CA . LEU A 1 109 ? 17.042 16.555 8.425 1.00 15.46 109 LEU A CA 1
ATOM 877 C C . LEU A 1 109 ? 16.490 15.141 8.272 1.00 18.28 109 LEU A C 1
ATOM 878 O O . LEU A 1 109 ? 15.551 14.754 8.972 1.00 16.42 109 LEU A O 1
ATOM 883 N N . LEU A 1 110 ? 17.066 14.379 7.348 1.00 15.63 110 LEU A N 1
ATOM 884 C CA . LEU A 1 110 ? 16.679 12.987 7.138 1.00 14.05 110 LEU A CA 1
ATOM 885 C C . LEU A 1 110 ? 17.865 12.071 7.364 1.00 16.19 110 LEU A C 1
ATOM 886 O O . LEU A 1 110 ? 19.011 12.475 7.156 1.00 18.84 110 LEU A O 1
ATOM 891 N N . GLN A 1 111 ? 17.598 10.839 7.795 1.00 14.91 111 GLN A N 1
ATOM 892 C CA . GLN A 1 111 ? 18.651 9.835 7.856 1.00 19.23 111 GLN A CA 1
ATOM 893 C C . GLN A 1 111 ? 18.136 8.412 7.674 1.00 16.06 111 GLN A C 1
ATOM 894 O O . GLN A 1 111 ? 16.983 8.103 7.994 1.00 18.12 111 GLN A O 1
ATOM 900 N N . THR A 1 112 ? 19.014 7.551 7.167 1.00 20.65 112 THR A N 1
ATOM 901 C CA . THR A 1 112 ? 18.721 6.128 7.042 1.00 18.86 112 THR A CA 1
ATOM 902 C C . THR A 1 112 ? 19.065 5.451 8.373 1.00 22.15 112 THR A C 1
ATOM 903 O O . THR A 1 112 ? 19.677 6.078 9.240 1.00 23.79 112 THR A O 1
ATOM 907 N N . PRO A 1 113 ? 18.673 4.175 8.547 1.00 25.44 113 PRO A N 1
ATOM 908 C CA . PRO A 1 113 ? 19.040 3.421 9.753 1.00 22.72 113 PRO A CA 1
ATOM 909 C C . PRO A 1 113 ? 20.549 3.335 10.010 1.00 29.66 113 PRO A C 1
ATOM 910 O O . PRO A 1 113 ? 20.963 3.218 11.164 1.00 65.69 113 PRO A O 1
ATOM 914 N N . GLU A 1 114 ? 21.356 3.404 8.950 1.00 30.61 114 GLU A N 1
ATOM 915 C CA . GLU A 1 114 ? 22.821 3.369 9.077 1.00 34.56 114 GLU A CA 1
ATOM 916 C C . GLU A 1 114 ? 23.406 4.727 9.481 1.00 32.87 114 GLU A C 1
ATOM 917 O O . GLU A 1 114 ? 24.588 4.823 9.806 1.00 41.60 114 GLU A O 1
ATOM 923 N N . GLY A 1 115 ? 22.581 5.773 9.443 1.00 40.18 115 GLY A N 1
ATOM 924 C CA . GLY A 1 115 ? 22.978 7.108 9.902 1.00 30.98 115 GLY A CA 1
ATOM 925 C C . GLY A 1 115 ? 23.402 8.065 8.803 1.00 38.67 115 GLY A C 1
ATOM 926 O O . GLY A 1 115 ? 23.837 9.182 9.088 1.00 30.54 115 GLY A O 1
ATOM 927 N N . ASP A 1 116 ? 23.286 7.632 7.548 1.00 32.69 116 ASP A N 1
ATOM 928 C CA . ASP A 1 116 ? 23.572 8.498 6.406 1.00 27.50 116 ASP A CA 1
ATOM 929 C C . ASP A 1 116 ? 22.534 9.602 6.355 1.00 17.80 116 ASP A C 1
ATOM 930 O O . ASP A 1 116 ? 21.344 9.321 6.397 1.00 23.98 116 ASP A O 1
ATOM 935 N N . ALA A 1 117 ? 22.998 10.844 6.259 1.00 20.96 117 ALA A N 1
ATOM 936 C CA . ALA A 1 117 ? 22.158 12.015 6.495 1.00 33.25 117 ALA A CA 1
ATOM 937 C C . ALA A 1 117 ? 21.947 12.868 5.249 1.00 21.16 117 ALA A C 1
ATOM 938 O O . ALA A 1 117 ? 22.735 12.837 4.302 1.00 26.39 117 ALA A O 1
ATOM 940 N N . LYS A 1 118 ? 20.870 13.645 5.286 1.00 19.74 118 LYS A N 1
ATOM 941 C CA . LYS A 1 118 ? 20.513 14.558 4.214 1.00 19.95 118 LYS A CA 1
ATOM 942 C C . LYS A 1 118 ? 19.808 15.762 4.836 1.00 17.15 118 LYS A C 1
ATOM 943 O O . LYS A 1 118 ? 18.951 15.608 5.713 1.00 22.02 118 LYS A O 1
ATOM 949 N N . TRP A 1 119 ? 20.183 16.955 4.388 1.00 19.26 119 TRP A N 1
ATOM 950 C CA . TRP A 1 119 ? 19.538 18.192 4.814 1.00 19.74 119 TRP A CA 1
ATOM 951 C C . TRP A 1 119 ? 18.883 18.848 3.605 1.00 23.26 119 TRP A C 1
ATOM 952 O O . TRP A 1 119 ? 19.525 19.030 2.571 1.00 21.12 119 TRP A O 1
ATOM 963 N N . ILE A 1 120 ? 17.601 19.189 3.740 1.00 18.12 120 ILE A N 1
ATOM 964 C CA . ILE A 1 120 ? 16.858 19.862 2.683 1.00 20.20 120 ILE A CA 1
ATOM 965 C C . ILE A 1 120 ? 16.282 21.179 3.208 1.00 15.46 120 ILE A C 1
ATOM 966 O O . ILE A 1 120 ? 15.460 21.180 4.126 1.00 18.97 120 ILE A O 1
ATOM 971 N N . SER A 1 121 ? 16.744 22.292 2.634 1.00 20.26 121 SER A N 1
ATOM 972 C CA . SER A 1 121 ? 16.249 23.625 2.976 1.00 20.43 121 SER A CA 1
ATOM 973 C C . SER A 1 121 ? 14.779 23.760 2.610 1.00 18.07 121 SER A C 1
ATOM 974 O O . SER A 1 121 ? 14.348 23.239 1.580 1.00 18.27 121 SER A O 1
ATOM 977 N N . MET A 1 122 ? 14.018 24.455 3.453 1.00 17.55 122 MET A N 1
ATOM 978 C CA . MET A 1 122 ? 12.585 24.653 3.223 1.00 17.68 122 MET A CA 1
ATOM 979 C C . MET A 1 122 ? 12.198 26.103 3.428 1.00 18.02 122 MET A C 1
ATOM 980 O O . MET A 1 122 ? 12.450 26.684 4.484 1.00 20.71 122 MET A O 1
ATOM 985 N N . GLU A 1 123 ? 11.614 26.684 2.387 1.00 20.60 123 GLU A N 1
ATOM 986 C CA . GLU A 1 123 ? 11.000 28.002 2.451 1.00 19.01 123 GLU A CA 1
ATOM 987 C C . GLU A 1 123 ? 9.613 27.854 1.825 1.00 20.56 123 GLU A C 1
ATOM 988 O O . GLU A 1 123 ? 9.307 26.802 1.244 1.00 17.44 123 GLU A O 1
ATOM 994 N N . PRO A 1 124 ? 8.749 28.872 1.970 1.00 19.39 124 PRO A N 1
ATOM 995 C CA . PRO A 1 124 ? 7.400 28.694 1.439 1.00 19.40 124 PRO A CA 1
ATOM 996 C C . PRO A 1 124 ? 7.406 28.245 -0.024 1.00 18.54 124 PRO A C 1
ATOM 997 O O . PRO A 1 124 ? 8.124 28.817 -0.853 1.00 20.30 124 PRO A O 1
ATOM 1001 N N . GLY A 1 125 ? 6.636 27.199 -0.312 1.00 18.40 125 GLY A N 1
ATOM 1002 C CA . GLY A 1 125 ? 6.555 26.630 -1.652 1.00 18.24 125 GLY A CA 1
ATOM 1003 C C . GLY A 1 125 ? 7.469 25.447 -1.904 1.00 15.85 125 GLY A C 1
ATOM 1004 O O . GLY A 1 125 ? 7.350 24.788 -2.938 1.00 21.19 125 GLY A O 1
ATOM 1005 N N . THR A 1 126 ? 8.391 25.175 -0.980 1.00 15.84 126 THR A N 1
ATOM 1006 C CA . THR A 1 126 ? 9.246 23.999 -1.100 1.00 16.23 126 THR A CA 1
ATOM 1007 C C . THR A 1 126 ? 8.416 22.771 -0.796 1.00 13.71 126 THR A C 1
ATOM 1008 O O . THR A 1 126 ? 7.786 22.697 0.261 1.00 19.00 126 THR A O 1
ATOM 1012 N N . VAL A 1 127 ? 8.390 21.833 -1.740 1.00 15.98 127 VAL A N 1
ATOM 1013 C CA . VAL A 1 127 ? 7.805 20.519 -1.507 1.00 15.17 127 VAL A CA 1
ATOM 1014 C C . VAL A 1 127 ? 8.952 19.537 -1.318 1.00 15.56 127 VAL A C 1
ATOM 1015 O O . VAL A 1 127 ? 9.890 19.492 -2.132 1.00 16.16 127 VAL A O 1
ATOM 1019 N N . VAL A 1 128 ? 8.896 18.784 -0.224 1.00 16.36 128 VAL A N 1
ATOM 1020 C CA . VAL A 1 128 ? 9.942 17.828 0.099 1.00 12.35 128 VAL A CA 1
ATOM 1021 C C . VAL A 1 128 ? 9.415 16.408 -0.027 1.00 14.99 128 VAL A C 1
ATOM 1022 O O . VAL A 1 128 ? 8.372 16.069 0.533 1.00 15.68 128 VAL A O 1
ATOM 1026 N N . TYR A 1 129 ? 10.153 15.593 -0.773 1.00 16.08 129 TYR A N 1
ATOM 1027 C CA . TYR A 1 129 ? 9.862 14.175 -0.906 1.00 16.61 129 TYR A CA 1
ATOM 1028 C C . TYR A 1 129 ? 10.671 13.398 0.132 1.00 15.50 129 TYR A C 1
ATOM 1029 O O . TYR A 1 129 ? 11.912 13.416 0.113 1.00 14.75 129 TYR A O 1
ATOM 1038 N N . VAL A 1 130 ? 9.954 12.743 1.042 1.00 15.54 130 VAL A N 1
ATOM 1039 C CA . VAL A 1 130 ? 10.537 11.932 2.103 1.00 12.40 130 VAL A CA 1
ATOM 1040 C C . VAL A 1 130 ? 10.448 10.466 1.666 1.00 13.32 130 VAL A C 1
ATOM 1041 O O . VAL A 1 130 ? 9.375 9.861 1.736 1.00 17.00 130 VAL A O 1
ATOM 1045 N N . PRO A 1 131 ? 11.566 9.887 1.198 1.00 16.21 131 PRO A N 1
ATOM 1046 C CA . PRO A 1 131 ? 11.462 8.528 0.679 1.00 17.37 131 PRO A CA 1
ATOM 1047 C C . PRO A 1 131 ? 11.250 7.499 1.780 1.00 17.03 131 PRO A C 1
ATOM 1048 O O . PRO A 1 131 ? 11.503 7.784 2.955 1.00 16.47 131 PRO A O 1
ATOM 1052 N N . ALA A 1 132 ? 10.808 6.304 1.385 1.00 17.72 132 ALA A N 1
ATOM 1053 C CA . ALA A 1 132 ? 10.661 5.180 2.304 1.00 19.61 132 ALA A CA 1
ATOM 1054 C C . ALA A 1 132 ? 11.974 4.934 3.030 1.00 18.44 132 ALA A C 1
ATOM 1055 O O . ALA A 1 132 ? 13.046 5.025 2.422 1.00 18.15 132 ALA A O 1
ATOM 1057 N N . GLY A 1 133 ? 11.884 4.637 4.326 1.00 20.73 133 GLY A N 1
ATOM 1058 C CA . GLY A 1 133 ? 13.040 4.198 5.106 1.00 18.54 133 GLY A CA 1
ATOM 1059 C C . GLY A 1 133 ? 13.824 5.293 5.804 1.00 18.08 133 GLY A C 1
ATOM 1060 O O . GLY A 1 133 ? 14.656 4.995 6.659 1.00 23.75 133 GLY A O 1
ATOM 1061 N N . TRP A 1 134 ? 13.562 6.554 5.454 1.00 17.54 134 TRP A N 1
ATOM 1062 C CA . TRP A 1 134 ? 14.273 7.692 6.033 1.00 18.99 134 TRP A CA 1
ATOM 1063 C C . TRP A 1 134 ? 13.534 8.279 7.231 1.00 13.79 134 TRP A C 1
ATOM 1064 O O . TRP A 1 134 ? 12.363 8.683 7.106 1.00 15.85 134 TRP A O 1
ATOM 1075 N N . ALA A 1 135 ? 14.219 8.340 8.377 1.00 15.51 135 ALA A N 1
ATOM 1076 C CA . ALA A 1 135 ? 13.744 9.119 9.516 1.00 17.12 135 ALA A CA 1
ATOM 1077 C C . ALA A 1 135 ? 13.784 10.585 9.120 1.00 17.46 135 ALA A C 1
ATOM 1078 O O . ALA A 1 135 ? 14.624 10.993 8.306 1.00 16.35 135 ALA A O 1
ATOM 1080 N N . HIS A 1 136 ? 12.880 11.375 9.689 1.00 13.80 136 HIS A N 1
ATOM 1081 C CA . HIS A 1 136 ? 12.737 12.762 9.281 1.00 13.95 136 HIS A CA 1
ATOM 1082 C C . HIS A 1 136 ? 12.400 13.675 10.468 1.00 19.77 136 HIS A C 1
ATOM 1083 O O . HIS A 1 136 ? 11.553 13.355 11.307 1.00 14.38 136 HIS A O 1
ATOM 1090 N N . ARG A 1 137 ? 13.095 14.807 10.517 1.00 17.19 137 ARG A N 1
ATOM 1091 C CA . ARG A 1 137 ? 12.961 15.804 11.569 1.00 13.50 137 ARG A CA 1
ATOM 1092 C C . ARG A 1 137 ? 12.984 17.158 10.889 1.00 15.80 137 ARG A C 1
ATOM 1093 O O . ARG A 1 137 ? 13.796 17.370 10.007 1.00 15.94 137 ARG A O 1
ATOM 1101 N N . THR A 1 138 ? 12.095 18.063 11.292 1.00 12.49 138 THR A N 1
ATOM 1102 C CA . THR A 1 138 ? 12.101 19.422 10.775 1.00 12.76 138 THR A CA 1
ATOM 1103 C C . THR A 1 138 ? 12.683 20.364 11.817 1.00 16.57 138 THR A C 1
ATOM 1104 O O . THR A 1 138 ? 12.593 20.113 13.026 1.00 13.36 138 THR A O 1
ATOM 1108 N N . VAL A 1 139 ? 13.290 21.439 11.319 1.00 15.80 139 VAL A N 1
ATOM 1109 C CA . VAL A 1 139 ? 14.031 22.402 12.136 1.00 14.98 139 VAL A CA 1
ATOM 1110 C C . VAL A 1 139 ? 13.643 23.820 11.729 1.00 15.37 139 VAL A C 1
ATOM 1111 O O . VAL A 1 139 ? 13.555 24.123 10.534 1.00 16.45 139 VAL A O 1
ATOM 1115 N N . ASN A 1 140 ? 13.406 24.681 12.714 1.00 15.46 140 ASN A N 1
ATOM 1116 C CA . ASN A 1 140 ? 13.146 26.093 12.454 1.00 15.81 140 ASN A CA 1
ATOM 1117 C C 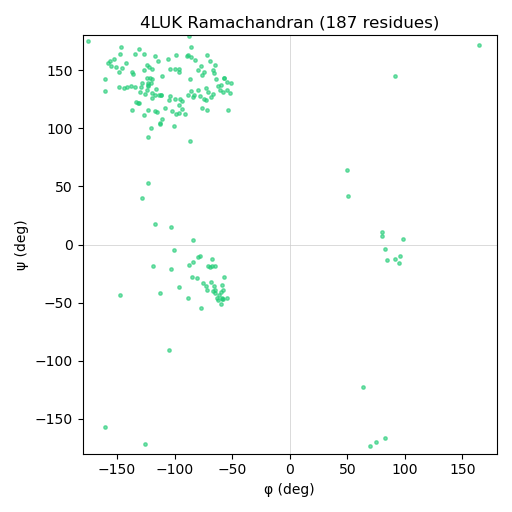. ASN A 1 140 ? 14.447 26.873 12.622 1.00 14.92 140 ASN A C 1
ATOM 1118 O O . ASN A 1 140 ? 14.963 26.974 13.736 1.00 17.91 140 ASN A O 1
ATOM 1123 N N . ILE A 1 141 ? 14.970 27.420 11.525 1.00 19.85 141 ILE A N 1
ATOM 1124 C CA . ILE A 1 141 ? 16.267 28.112 11.552 1.00 16.64 141 ILE A CA 1
ATOM 1125 C C . ILE A 1 141 ? 16.115 29.636 11.526 1.00 17.42 141 ILE A C 1
ATOM 1126 O O . ILE A 1 141 ? 17.089 30.359 11.297 1.00 23.65 141 ILE A O 1
ATOM 1131 N N . GLY A 1 142 ? 14.896 30.104 11.789 1.00 16.89 142 GLY A N 1
ATOM 1132 C CA . GLY A 1 142 ? 14.561 31.521 11.720 1.00 19.04 142 GLY A CA 1
ATOM 1133 C C . GLY A 1 142 ? 13.935 32.081 12.987 1.00 26.85 142 GLY A C 1
ATOM 1134 O O . GLY A 1 142 ? 13.874 31.409 14.018 1.00 24.45 142 GLY A O 1
ATOM 1135 N N . ASP A 1 143 ? 13.468 33.324 12.897 1.00 24.27 143 ASP A N 1
ATOM 1136 C CA . ASP A 1 143 ? 12.920 34.053 14.044 1.00 23.93 143 ASP A CA 1
ATOM 1137 C C . ASP A 1 143 ? 11.391 34.051 14.066 1.00 24.99 143 ASP A C 1
ATOM 1138 O O . ASP A 1 143 ? 10.800 34.561 15.015 1.00 23.06 143 ASP A O 1
ATOM 1143 N N . GLU A 1 144 ? 10.766 33.485 13.027 1.00 20.48 144 GLU A N 1
ATOM 1144 C CA . GLU A 1 144 ? 9.305 33.383 12.924 1.00 17.91 144 GLU A CA 1
ATOM 1145 C C . GLU A 1 144 ? 8.891 31.921 12.912 1.00 17.90 144 GLU A C 1
ATOM 1146 O O . GLU A 1 144 ? 9.723 31.054 12.646 1.00 21.30 144 GLU A O 1
ATOM 1152 N N . PRO A 1 145 ? 7.600 31.635 13.182 1.00 17.85 145 PRO A N 1
ATOM 1153 C CA . PRO A 1 145 ? 7.140 30.249 13.104 1.00 17.30 145 PRO A CA 1
ATOM 1154 C C . PRO A 1 145 ? 7.384 29.633 11.734 1.00 17.49 145 PRO A C 1
ATOM 1155 O O . PRO A 1 145 ? 7.265 30.310 10.710 1.00 19.94 145 PRO A O 1
ATOM 1159 N N . PHE A 1 146 ? 7.728 28.353 11.742 1.00 15.01 146 PHE A N 1
ATOM 1160 C CA . PHE A 1 146 ? 7.955 27.581 10.538 1.00 16.50 146 PHE A CA 1
ATOM 1161 C C . PHE A 1 146 ? 6.766 26.628 10.426 1.00 18.16 146 PHE A C 1
ATOM 1162 O O . PHE A 1 146 ? 6.546 25.776 11.303 1.00 16.31 146 PHE A O 1
ATOM 1170 N N . ILE A 1 147 ? 5.997 26.791 9.351 1.00 17.62 147 ILE A N 1
ATOM 1171 C CA . ILE A 1 147 ? 4.712 26.106 9.197 1.00 15.13 147 ILE A CA 1
ATOM 1172 C C . ILE A 1 147 ? 4.694 25.312 7.901 1.00 12.83 147 ILE A C 1
ATOM 1173 O O . ILE A 1 147 ? 5.079 25.812 6.847 1.00 15.21 147 ILE A O 1
ATOM 1178 N N . PHE A 1 148 ? 4.257 24.062 7.993 1.00 13.66 148 PHE A N 1
ATOM 1179 C CA . PHE A 1 148 ? 4.177 23.190 6.828 1.00 15.77 148 PHE A CA 1
ATOM 1180 C C . PHE A 1 148 ? 3.023 22.216 6.944 1.00 13.61 148 PHE A C 1
ATOM 1181 O O . PHE A 1 148 ? 2.470 22.019 8.034 1.00 13.38 148 PHE A O 1
ATOM 1189 N N . LEU A 1 149 ? 2.678 21.635 5.792 1.00 14.56 149 LEU A N 1
ATOM 1190 C CA . LEU A 1 149 ? 1.634 20.620 5.660 1.00 15.43 149 LEU A CA 1
ATOM 1191 C C . LEU A 1 149 ? 2.310 19.333 5.195 1.00 12.58 149 LEU A C 1
ATOM 1192 O O . LEU A 1 149 ? 3.132 19.376 4.292 1.00 17.51 149 LEU A O 1
ATOM 1197 N N . ALA A 1 150 ? 1.970 18.203 5.817 1.00 11.06 150 ALA A N 1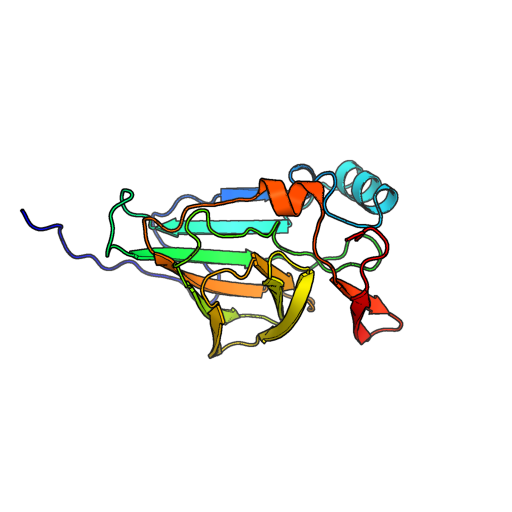
ATOM 1198 C CA . ALA A 1 150 ? 2.525 16.892 5.469 1.00 13.45 150 ALA A CA 1
ATOM 1199 C C . ALA A 1 150 ? 1.397 15.945 5.111 1.00 16.24 150 ALA A C 1
ATOM 1200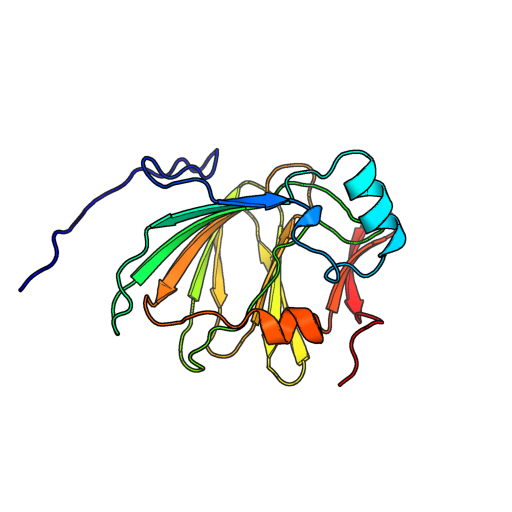 O O . ALA A 1 150 ? 0.358 15.939 5.776 1.00 14.19 150 ALA A O 1
ATOM 1202 N N . ILE A 1 151 ? 1.596 15.175 4.039 1.00 13.36 151 ILE A N 1
ATOM 1203 C CA . ILE A 1 151 ? 0.634 14.158 3.597 1.00 10.67 151 ILE A CA 1
ATOM 1204 C C . ILE A 1 151 ? 1.325 12.803 3.618 1.00 12.28 151 ILE A C 1
ATOM 1205 O O . ILE A 1 151 ? 2.414 12.639 3.053 1.00 12.46 151 ILE A O 1
ATOM 1210 N N . TYR A 1 152 ? 0.709 11.853 4.318 1.00 14.58 152 TYR A N 1
ATOM 1211 C CA . TYR A 1 152 ? 1.359 10.581 4.605 1.00 13.14 152 TYR A CA 1
ATOM 1212 C C . TYR A 1 152 ? 0.378 9.427 4.614 1.00 13.29 152 TYR A C 1
ATOM 1213 O O . TYR A 1 152 ? -0.807 9.612 4.910 1.00 15.06 152 TYR A O 1
ATOM 1222 N N . PRO A 1 153 ? 0.870 8.217 4.290 1.00 14.68 153 PRO A N 1
ATOM 1223 C CA . PRO A 1 153 ? 0.050 7.008 4.292 1.00 14.50 153 PRO A CA 1
ATOM 1224 C C . PRO A 1 153 ? -0.551 6.705 5.669 1.00 12.73 153 PRO A C 1
ATOM 1225 O O . PRO A 1 153 ? 0.130 6.813 6.694 1.00 16.37 153 PRO A O 1
ATOM 1229 N N . ALA A 1 154 ? -1.824 6.314 5.670 1.00 14.82 154 ALA A N 1
ATOM 1230 C CA . ALA A 1 154 ? -2.581 6.073 6.892 1.00 18.81 154 ALA A CA 1
ATOM 1231 C C . ALA A 1 154 ? -2.085 4.862 7.685 1.00 17.70 154 ALA A C 1
ATOM 1232 O O . ALA A 1 154 ? -2.478 4.687 8.844 1.00 18.74 154 ALA A O 1
ATOM 1234 N N . ASP A 1 155 ? -1.235 4.038 7.064 1.00 19.50 155 ASP A N 1
ATOM 1235 C CA . ASP A 1 155 ? -0.628 2.876 7.731 1.00 19.05 155 ASP A CA 1
ATOM 1236 C C . ASP A 1 155 ? 0.900 2.949 7.838 1.00 19.52 155 ASP A C 1
ATOM 1237 O O . ASP A 1 155 ? 1.555 1.928 8.091 1.00 20.40 155 ASP A O 1
ATOM 1242 N N . ALA A 1 156 ? 1.473 4.142 7.665 1.00 16.20 156 ALA A N 1
ATOM 1243 C CA . ALA A 1 156 ? 2.933 4.311 7.791 1.00 13.33 156 ALA A CA 1
ATOM 1244 C C . ALA 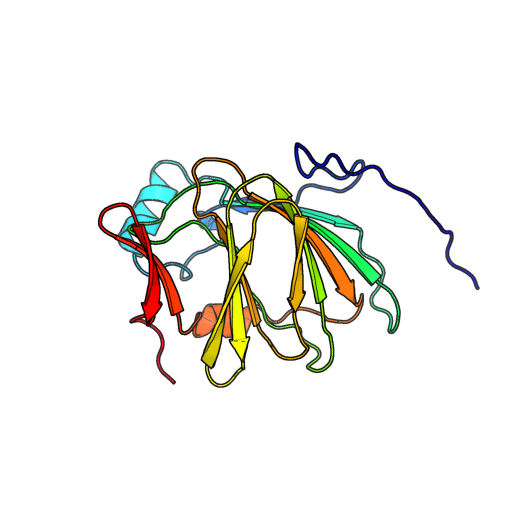A 1 156 ? 3.420 4.053 9.221 1.00 15.95 156 ALA A C 1
ATOM 1245 O O . ALA A 1 156 ? 4.519 3.528 9.430 1.00 17.78 156 ALA A O 1
ATOM 1247 N N . GLY A 1 157 ? 2.610 4.449 10.200 1.00 15.06 157 GLY A N 1
ATOM 1248 C CA . GLY A 1 157 ? 2.962 4.263 11.602 1.00 17.89 157 GLY A CA 1
ATOM 1249 C C . GLY A 1 157 ? 4.108 5.156 12.040 1.00 14.46 157 GLY A C 1
ATOM 1250 O O . GLY A 1 157 ? 4.584 6.011 11.277 1.00 15.85 157 GLY A O 1
ATOM 1251 N N . HIS A 1 158 ? 4.569 4.937 13.267 1.00 17.39 158 HIS A N 1
ATOM 1252 C CA . HIS A 1 158 ? 5.630 5.753 13.852 1.00 17.35 158 HIS A CA 1
ATOM 1253 C C . HIS A 1 158 ? 6.588 4.916 14.684 1.00 19.04 158 HIS A C 1
ATOM 1254 O O . HIS A 1 158 ? 6.167 4.050 15.462 1.00 20.80 158 HIS A O 1
ATOM 1261 N N . ASP A 1 159 ? 7.877 5.185 14.490 1.00 16.73 159 ASP A N 1
ATOM 1262 C CA . ASP A 1 159 ? 8.942 4.673 15.334 1.00 17.00 159 ASP A CA 1
ATOM 1263 C C . ASP A 1 159 ? 9.707 5.887 15.865 1.00 16.37 159 ASP A C 1
ATOM 1264 O O . ASP A 1 159 ? 10.630 6.394 15.216 1.00 15.34 159 ASP A O 1
ATOM 1269 N N . TYR A 1 160 ? 9.300 6.349 17.041 1.00 15.52 160 TYR A N 1
ATOM 1270 C CA . TYR A 1 160 ? 9.986 7.442 17.734 1.00 14.79 160 TYR A CA 1
ATOM 1271 C C . TYR A 1 160 ? 11.165 6.917 18.554 1.00 17.36 160 TYR A C 1
ATOM 1272 O O . TYR A 1 160 ? 12.140 7.632 18.765 1.00 16.83 160 TYR A O 1
ATOM 1281 N N . GLY A 1 161 ? 11.075 5.660 18.992 1.00 16.66 161 GLY A N 1
ATOM 1282 C CA . GLY A 1 161 ? 12.029 5.092 19.939 1.00 24.49 161 GLY A CA 1
ATOM 1283 C C . GLY A 1 161 ? 13.464 5.094 19.452 1.00 22.65 161 GLY A C 1
ATOM 1284 O O . GLY A 1 161 ? 14.377 5.398 20.218 1.00 22.82 161 GLY A O 1
ATOM 1285 N N . THR A 1 162 ? 13.660 4.772 18.174 1.00 23.22 162 THR A N 1
ATOM 1286 C CA . THR A 1 162 ? 15.003 4.676 17.597 1.00 28.77 162 THR A CA 1
ATOM 1287 C C . THR A 1 162 ? 15.711 6.029 17.677 1.00 25.35 162 THR A C 1
ATOM 1288 O O . THR A 1 162 ? 16.880 6.113 18.043 1.00 23.62 162 THR A O 1
ATOM 1292 N N . ILE A 1 163 ? 14.976 7.085 17.350 1.00 18.72 163 ILE A N 1
ATOM 1293 C CA . ILE A 1 163 ? 15.489 8.454 17.418 1.00 17.96 163 ILE A CA 1
ATOM 1294 C C . ILE A 1 163 ? 15.650 8.916 18.873 1.00 20.96 163 ILE A C 1
ATOM 1295 O O . ILE A 1 163 ? 16.625 9.591 19.205 1.00 21.76 163 ILE A O 1
ATOM 1300 N N . ALA A 1 164 ? 14.700 8.552 19.736 1.00 16.23 164 ALA A N 1
ATOM 1301 C CA . ALA A 1 164 ? 14.800 8.872 21.163 1.00 18.99 164 ALA A CA 1
ATOM 1302 C C . ALA A 1 164 ? 16.073 8.280 21.773 1.00 23.68 164 ALA A C 1
ATOM 1303 O O . ALA A 1 164 ? 16.729 8.919 22.596 1.00 42.07 164 ALA A O 1
ATOM 1305 N N . GLU A 1 165 ? 16.421 7.069 21.344 1.00 24.35 165 GLU A N 1
ATOM 1306 C CA . GLU A 1 165 ? 17.570 6.347 21.886 1.00 34.47 165 GLU A CA 1
ATOM 1307 C C . GLU A 1 165 ? 18.896 6.879 21.338 1.00 93.47 165 GLU A C 1
ATOM 1308 O O . GLU A 1 165 ? 19.789 7.243 22.107 1.00 85.84 165 GLU A O 1
ATOM 1314 N N . LYS A 1 166 ? 19.013 6.923 20.013 1.00 30.74 166 LYS A N 1
ATOM 1315 C CA . LYS A 1 166 ? 20.289 7.214 19.347 1.00 153.70 166 LYS A CA 1
ATOM 1316 C C . LYS A 1 166 ? 20.413 8.635 18.784 1.00 35.79 166 LYS A C 1
ATOM 1317 O O . LYS A 1 166 ? 21.528 9.105 18.545 1.00 30.99 166 LYS A O 1
ATOM 1323 N N . GLY A 1 167 ? 19.287 9.308 18.553 1.00 24.51 167 GLY A N 1
ATOM 1324 C CA . GLY A 1 167 ? 19.300 10.648 17.960 1.00 25.49 167 GLY A CA 1
ATOM 1325 C C . GLY A 1 167 ? 19.588 10.630 16.467 1.00 20.34 167 GLY A C 1
ATOM 1326 O O . GLY A 1 167 ? 19.585 9.573 15.834 1.00 27.00 167 GLY A O 1
ATOM 1327 N N . PHE A 1 168 ? 19.820 11.815 15.906 1.00 16.63 168 PHE A N 1
ATOM 1328 C CA . PHE A 1 168 ? 20.265 11.958 14.519 1.00 22.23 168 PHE A CA 1
ATOM 1329 C C . PHE A 1 168 ? 21.785 12.091 14.478 1.00 24.49 168 PHE A C 1
ATOM 1330 O O . PHE A 1 168 ? 22.396 12.584 15.431 1.00 22.44 168 PHE A O 1
ATOM 1338 N N . SER A 1 169 ? 22.387 11.643 13.377 1.00 21.26 169 SER A N 1
ATOM 1339 C CA . SER A 1 169 ? 23.843 11.693 13.215 1.00 23.74 169 SER A CA 1
ATOM 1340 C C . SER A 1 169 ? 24.350 13.119 13.019 1.00 25.81 169 SER A C 1
ATOM 1341 O O . SER A 1 169 ? 25.537 13.389 13.202 1.00 25.49 169 SER A O 1
ATOM 1344 N N . LYS A 1 170 ? 23.444 14.016 12.641 1.00 20.62 170 LYS A N 1
ATOM 1345 C CA . LYS A 1 170 ? 23.751 15.428 12.471 1.00 19.47 170 LYS A CA 1
ATOM 1346 C C . LYS A 1 170 ? 22.863 16.270 13.370 1.00 24.45 170 LYS A C 1
ATOM 1347 O O . LYS A 1 170 ? 21.748 15.867 13.731 1.00 19.94 170 LYS A O 1
ATOM 1353 N N . ILE A 1 171 ? 23.382 17.434 13.739 1.00 17.92 171 ILE A N 1
ATOM 1354 C CA . ILE A 1 171 ? 22.625 18.441 14.471 1.00 19.98 171 ILE A CA 1
ATOM 1355 C C . ILE A 1 171 ? 22.662 19.754 13.689 1.00 24.46 171 ILE A C 1
ATOM 1356 O O . ILE A 1 171 ? 23.576 19.986 12.895 1.00 21.23 171 ILE A O 1
ATOM 1361 N N . VAL A 1 172 ? 21.655 20.597 13.898 1.00 18.35 172 VAL A N 1
ATOM 1362 C CA . VAL A 1 172 ? 21.564 21.879 13.198 1.00 15.66 172 VAL A CA 1
ATOM 1363 C C . VAL A 1 172 ? 21.688 23.005 14.220 1.00 19.10 172 VAL A C 1
ATOM 1364 O O . VAL A 1 172 ? 20.833 23.169 15.096 1.00 19.54 172 VAL A O 1
ATOM 1368 N N . ILE A 1 173 ? 22.772 23.766 14.105 1.00 20.60 173 ILE A N 1
ATOM 1369 C CA . ILE A 1 173 ? 23.138 24.755 15.108 1.00 19.62 173 ILE A CA 1
ATOM 1370 C C . ILE A 1 173 ? 23.359 26.132 14.495 1.00 18.06 173 ILE A C 1
ATOM 1371 O O . ILE A 1 173 ? 23.495 26.270 13.272 1.00 22.22 173 ILE A O 1
ATOM 1376 N N . GLU A 1 174 ? 23.374 27.145 15.360 1.00 21.08 174 GLU A N 1
ATOM 1377 C CA . GLU A 1 174 ? 23.826 28.484 15.004 1.00 31.23 174 GLU A CA 1
ATOM 1378 C C . GLU A 1 174 ? 25.214 28.704 15.605 1.00 25.86 174 GLU A C 1
ATOM 1379 O O . GLU A 1 174 ? 25.408 28.535 16.812 1.00 31.20 174 GLU A O 1
ATOM 1385 N N . GLU A 1 175 ? 26.176 29.055 14.755 1.00 30.30 175 GLU A N 1
ATOM 1386 C CA . GLU A 1 175 ? 27.540 29.387 15.183 1.00 57.60 175 GLU A CA 1
ATOM 1387 C C . GLU A 1 175 ? 27.971 30.682 14.513 1.00 114.36 175 GLU A C 1
ATOM 1388 O O . GLU A 1 175 ? 27.975 30.768 13.288 1.00 87.79 175 GLU A O 1
ATOM 1394 N N . ASN A 1 176 ? 28.330 31.678 15.319 1.00 110.79 176 ASN A N 1
ATOM 1395 C CA . ASN A 1 176 ? 28.748 32.987 14.813 1.00 93.87 176 ASN A CA 1
ATOM 1396 C C . ASN A 1 176 ? 27.754 33.578 13.807 1.00 105.33 176 ASN A C 1
ATOM 1397 O O . ASN A 1 176 ? 28.145 34.135 12.778 1.00 110.82 176 ASN A O 1
ATOM 1402 N N . GLY A 1 177 ? 26.466 33.439 14.112 1.00 73.25 177 GLY A N 1
ATOM 1403 C CA . GLY A 1 177 ? 25.402 34.030 13.305 1.00 153.21 177 GLY A CA 1
ATOM 1404 C C . GLY A 1 177 ? 25.017 33.285 12.036 1.00 105.17 177 GLY A C 1
ATOM 1405 O O . GLY A 1 177 ? 24.212 33.793 11.254 1.00 51.16 177 GLY A O 1
ATOM 1406 N N . GLU A 1 178 ? 25.566 32.088 11.825 1.00 65.45 178 GLU A N 1
ATOM 1407 C CA . GLU A 1 178 ? 25.245 31.301 10.627 1.00 125.14 178 GLU A CA 1
ATOM 1408 C C . GLU A 1 178 ? 24.779 29.879 10.960 1.00 82.75 178 GLU A C 1
ATOM 1409 O O . GLU A 1 178 ? 25.172 29.292 11.969 1.00 31.19 178 GLU A O 1
ATOM 1415 N N . VAL A 1 179 ? 23.931 29.339 10.092 1.00 29.56 179 VAL A N 1
ATOM 1416 C CA . VAL A 1 179 ? 23.336 28.023 10.288 1.00 24.86 179 VAL A CA 1
ATOM 1417 C C . VAL A 1 179 ? 24.289 26.940 9.785 1.00 28.01 179 VAL A C 1
ATOM 1418 O O . VAL A 1 179 ? 24.749 26.992 8.646 1.00 29.00 179 VAL A O 1
ATOM 1422 N N . LYS A 1 180 ? 24.576 25.963 10.641 1.00 26.45 180 LYS A N 1
ATOM 1423 C CA . LYS A 1 180 ? 25.484 24.871 10.303 1.00 24.74 180 LYS A CA 1
ATOM 1424 C C . LYS A 1 180 ? 24.846 23.526 10.618 1.00 23.98 180 LYS A C 1
ATOM 1425 O O . LYS A 1 180 ? 24.244 23.355 11.678 1.00 23.92 180 LYS A O 1
ATOM 1431 N N . VAL A 1 181 ? 24.980 22.585 9.687 1.00 20.24 181 VAL A N 1
ATOM 1432 C CA . VAL A 1 181 ? 24.610 21.192 9.908 1.00 21.85 181 VAL A CA 1
ATOM 1433 C C . VAL A 1 181 ? 25.907 20.435 10.144 1.00 33.21 181 VAL A C 1
ATOM 1434 O O . VAL A 1 181 ? 26.751 20.349 9.245 1.00 29.12 181 VAL A O 1
ATOM 1438 N N . VAL A 1 182 ? 26.068 19.906 11.355 1.00 24.80 182 VAL A N 1
ATOM 1439 C CA . VAL A 1 182 ? 27.342 19.320 11.784 1.00 25.94 182 VAL A CA 1
ATOM 1440 C C . VAL A 1 182 ? 27.138 17.982 12.485 1.00 27.78 182 VAL A C 1
ATOM 1441 O O . VAL A 1 182 ? 26.026 17.650 12.895 1.00 23.55 182 VAL A O 1
ATOM 1445 N N . ASP A 1 183 ? 28.222 17.222 12.623 1.00 28.89 183 ASP A N 1
ATOM 1446 C CA . ASP A 1 183 ? 28.180 15.940 13.316 1.00 25.43 183 ASP A CA 1
ATOM 1447 C C . ASP A 1 183 ? 27.611 16.106 14.723 1.00 20.45 183 ASP A C 1
ATOM 1448 O O . ASP A 1 183 ? 28.002 17.016 15.459 1.00 26.66 183 ASP A O 1
ATOM 1453 N N . ASN A 1 184 ? 26.678 15.226 15.081 1.00 25.07 184 ASN A N 1
ATOM 1454 C CA . ASN A 1 184 ? 26.177 15.139 16.447 1.00 25.20 184 ASN A CA 1
ATOM 1455 C C . ASN A 1 184 ? 27.231 14.437 17.304 1.00 26.03 184 ASN A C 1
ATOM 1456 O O . ASN A 1 184 ? 27.549 13.283 17.043 1.00 25.66 184 ASN A O 1
ATOM 1461 N N . PRO A 1 185 ? 27.778 15.128 18.322 1.00 27.71 185 PRO A N 1
ATOM 1462 C CA . PRO A 1 185 ? 28.804 14.471 19.147 1.00 22.69 185 PRO A CA 1
ATOM 1463 C C . PRO A 1 185 ? 28.280 13.305 19.994 1.00 28.06 185 PRO A C 1
ATOM 1464 O O . PRO A 1 185 ? 29.072 12.478 20.447 1.00 35.08 185 PRO A O 1
ATOM 1468 N N . ARG A 1 186 ? 26.965 13.244 20.200 1.00 29.86 186 ARG A N 1
ATOM 1469 C CA . ARG A 1 186 ? 26.338 12.148 20.944 1.00 32.61 186 ARG A CA 1
ATOM 1470 C C . ARG A 1 186 ? 26.061 10.911 20.080 1.00 40.58 186 ARG A C 1
ATOM 1471 O O . ARG A 1 186 ? 25.793 9.829 20.612 1.00 43.48 186 ARG A O 1
ATOM 1479 N N . TRP A 1 187 ? 26.111 11.072 18.756 1.00 39.49 187 TRP A N 1
ATOM 1480 C CA . TRP A 1 187 ? 25.847 9.968 17.827 1.00 31.16 187 TRP A CA 1
ATOM 1481 C C . TRP A 1 187 ? 27.008 8.972 17.827 1.00 41.24 187 TRP A C 1
ATOM 1482 O O . TRP A 1 187 ? 28.174 9.372 17.771 1.00 41.60 187 TRP A O 1
ATOM 1493 N N . LYS A 1 188 ? 26.679 7.681 17.877 0.50 23.23 188 LYS A N 1
ATOM 1494 C CA . LYS A 1 188 ? 27.688 6.621 17.933 0.50 40.83 188 LYS A CA 1
ATOM 1495 C C . LYS A 1 188 ? 27.846 5.894 16.601 0.50 158.42 188 LYS A C 1
ATOM 1496 O O . LYS A 1 188 ? 28.648 6.292 15.756 0.50 99.47 188 LYS A O 1
ATOM 1502 N N . LYS A 1 189 ? 27.082 4.821 16.424 0.50 45.39 189 LYS A N 1
ATOM 1503 C CA . LYS A 1 189 ? 27.228 3.963 15.253 0.50 168.76 189 LYS A CA 1
ATOM 1504 C C . LYS A 1 189 ? 28.376 4.449 14.375 0.50 110.41 189 LYS A C 1
ATOM 1505 O O . LYS A 1 189 ? 29.386 3.762 14.222 0.50 67.37 189 LYS A O 1
#

InterPro domains:
  IPR010551 Glucose-6-phosphate isomerase, prokaryote [PF06560] (24-182)
  IPR011051 RmlC-like cupin domain superfamily [SSF51182] (1-188)
  IPR014710 RmlC-like jelly roll fold [G3DSA:2.60.120.10] (1-189)
  IPR016758 Glucose-6-phosphate isomerase, archaea/bacteria [MF_01410] (1-185)
  IPR016758 Glucose-6-phosphate isomerase, archaea/bacteria [PIRSF019325] (2-188)
  IPR051610 Glucose-6-phosphate isomerase/Oxalate decarboxylase [PTHR35848] (32-169)

Nearest PDB structures (foldseek):
  4luk-assembly1_A-2  TM=9.945E-01  e=7.517E-40  Pyrococcus furiosus DSM 3638
  4lta-assembly1_B  TM=1.001E+00  e=5.429E-38  Pyrococcus furiosus DSM 3638
  1x82-assembly1_A  TM=9.999E-01  e=1.049E-37  Pyrococcus furiosus
  4lul-assembly1_B  TM=9.992E-01  e=9.927E-38  Pyrococcus furiosus DSM 3638
  4lum-assembly1_B  TM=9.975E-01  e=1.108E-37  Pyrococcus furiosus DSM 3638